Protein AF-A0A8S3UQM0-F1 (afdb_monomer)

Foldseek 3Di:
DEPVVLVVVVVVCVVCVVVCVPPDRDHDCLVVVLVVLLVCLVFQVLLCLLVLCPVLPVDPNVLSNCLSNSNPVVSVLLSVLLLVLLLVLLQVVLVLVDPVVCVVCVVPPVVVNVVSVVVSVVLVPPPDDPPDQDQQPSRVCVSVVVVCPVQVVDPVSVVCCSVCSVVVSVVVVVCVVVVPDDDPPCPPDPCSDPVNVVVSSVSSVSSNCCLVPQWANPNPPVPDDPFRARRRPRDGDDPQLRVLSVCVVVLVVVLVVVLCCQDVDPPPNDHNPDDRDDSPRRHSVNVFQFDFDQDPVGDTDRDRDDVVVVVVVVVVVVVPDPPCDVVVVVVVVVPPPPPDD

Mean predicted aligned error: 14.82 Å

Radius of gyration: 26.7 Å; Cα contacts (8 Å, |Δi|>4): 236; chains: 1; bounding box: 68×48×103 Å

Solvent-accessible surface area (backbone atoms only — not comparable to full-atom values): 20081 Å² total; per-residue (Å²): 68,58,72,70,59,36,55,53,52,50,51,52,36,68,75,39,42,93,82,35,67,89,60,84,85,60,72,37,63,65,62,60,49,31,52,48,41,24,49,48,27,70,59,32,32,65,33,25,55,44,51,51,41,32,78,45,65,78,32,56,63,73,55,47,50,39,16,32,62,27,75,34,54,73,58,27,52,52,52,52,49,40,50,50,52,26,50,51,52,54,4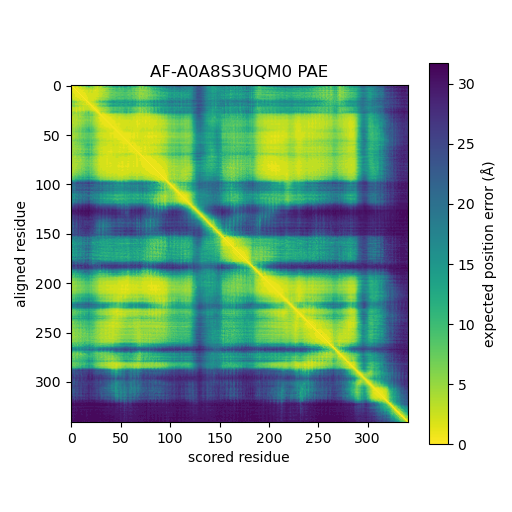2,50,54,46,56,77,65,42,68,78,48,54,71,76,42,62,86,53,56,65,70,59,53,51,50,55,52,47,61,60,48,46,69,80,65,66,85,82,64,102,75,78,82,73,81,86,51,75,62,63,43,66,80,54,42,79,77,40,65,72,38,71,74,35,67,68,52,42,50,50,46,71,72,39,47,66,60,52,45,51,50,50,52,51,49,50,64,71,65,67,74,74,59,96,80,67,72,70,53,80,68,73,34,68,71,48,44,54,52,50,53,53,46,26,50,40,41,37,52,36,39,70,75,66,27,50,57,92,60,50,73,90,77,58,65,100,61,56,58,24,36,52,78,59,48,72,54,56,72,69,35,44,53,37,55,74,42,40,66,60,51,49,51,50,52,52,52,50,44,49,64,36,38,71,37,92,80,67,81,37,64,73,84,56,82,80,80,80,84,80,70,46,42,54,65,70,72,56,72,61,47,80,38,75,43,97,85,70,50,74,44,70,44,83,69,56,67,62,62,49,48,53,50,50,51,53,54,46,73,72,38,100,67,74,59,76,69,58,65,62,54,68,66,67,72,76,70,84,85,80,133

Sequence (341 aa):
MDQQLYAVAQQVKWSLKDKFADHIIRLGGFHALSCFIAAVGKLWSEAGLKDLLVDSGVYAGTTAEQMLSGKQFNRAVRGLTLVYEALMHVLLSQFFQCSDLEDRLADVPKHLWSRMKEANLQFESSACSGNSQPVDNLTETFTQYWGIANIAGQKSALIRWSLSRHVVADFASTMRVQSGIKSEADHMHGQTQKAVMKRDEEHVRTLINHLTERMTNPFDISLHPTCLINISTGMHVSPEIQKSLLTAIETGNKNLRSFVNNALSTDGKSSFYSPLSRSNLKIFADMSKKTPFRSRTGDTLHIHVDPELVFRRALTLSSSRSCNNVQSVSADIADDTDEIS

Structure (mmCIF, N/CA/C/O backbone):
data_AF-A0A8S3UQM0-F1
#
_entry.id   AF-A0A8S3UQM0-F1
#
loop_
_atom_site.gro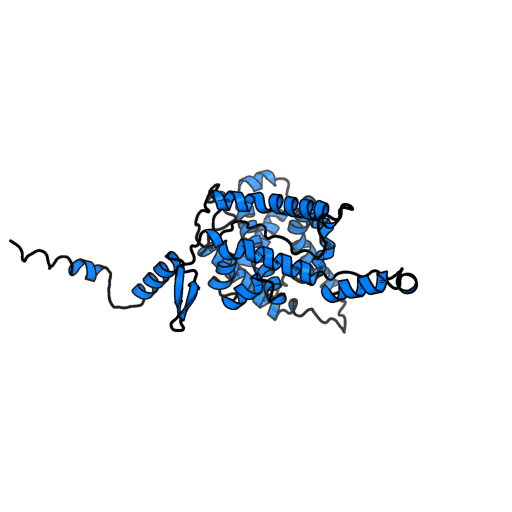up_PDB
_atom_site.id
_atom_site.type_symbol
_atom_site.label_atom_id
_atom_site.label_alt_id
_atom_site.label_comp_id
_atom_site.label_asym_id
_atom_site.label_entity_id
_atom_site.label_seq_id
_atom_site.pdbx_PDB_ins_code
_atom_site.Cartn_x
_atom_site.Cartn_y
_atom_site.Cartn_z
_atom_site.occupancy
_atom_site.B_iso_or_equiv
_atom_site.auth_seq_id
_atom_site.auth_comp_id
_atom_site.auth_asym_id
_atom_site.auth_atom_id
_atom_site.pdbx_PDB_model_num
ATOM 1 N N . MET A 1 1 ? -3.415 -9.533 21.322 1.00 67.38 1 MET A N 1
ATOM 2 C CA . MET A 1 1 ? -4.762 -10.019 21.680 1.00 67.38 1 MET A CA 1
ATOM 3 C C . MET A 1 1 ? -5.773 -9.496 20.670 1.00 67.38 1 MET A C 1
ATOM 5 O O . MET A 1 1 ? -5.582 -8.391 20.174 1.00 67.38 1 MET A O 1
ATOM 9 N N . ASP A 1 2 ? -6.799 -10.277 20.337 1.00 81.75 2 ASP A N 1
ATOM 10 C CA . ASP A 1 2 ? -7.944 -9.789 19.558 1.00 81.75 2 ASP A CA 1
ATOM 11 C C . ASP A 1 2 ? -8.587 -8.558 20.233 1.00 81.75 2 ASP A C 1
ATOM 13 O O . ASP A 1 2 ? -8.512 -8.421 21.455 1.00 81.75 2 ASP A O 1
ATOM 17 N N . GLN A 1 3 ? -9.187 -7.645 19.463 1.00 79.75 3 GLN A N 1
ATOM 18 C CA . GLN A 1 3 ? -9.736 -6.398 20.003 1.00 79.75 3 GLN A CA 1
ATOM 19 C C . GLN A 1 3 ? -10.910 -6.635 20.963 1.00 79.75 3 GLN A C 1
ATOM 21 O O . GLN A 1 3 ? -11.019 -5.929 21.967 1.00 79.75 3 GLN A O 1
ATOM 26 N N . GLN A 1 4 ? -11.753 -7.638 20.704 1.00 81.62 4 GLN A N 1
ATOM 27 C CA . GLN A 1 4 ? -12.872 -7.975 21.584 1.00 81.62 4 GLN A CA 1
ATOM 28 C C . GLN A 1 4 ? -12.359 -8.571 22.896 1.00 81.62 4 GLN A C 1
ATOM 30 O O . GLN A 1 4 ? -12.761 -8.131 23.973 1.00 81.62 4 GLN A O 1
ATOM 35 N N . LEU A 1 5 ? -11.396 -9.499 22.820 1.00 85.44 5 LEU A N 1
ATOM 36 C CA . LEU A 1 5 ? -10.758 -10.052 24.018 1.00 85.44 5 LEU A CA 1
ATOM 37 C C . LEU A 1 5 ? -10.007 -8.983 24.818 1.00 85.44 5 LEU A C 1
ATOM 39 O O . LEU A 1 5 ? -10.042 -9.019 26.044 1.00 85.44 5 LEU A O 1
ATOM 43 N N . TYR A 1 6 ? -9.359 -8.024 24.149 1.00 87.19 6 TYR A N 1
ATOM 44 C CA . TYR A 1 6 ? -8.663 -6.927 24.819 1.00 87.19 6 TYR A CA 1
ATOM 45 C C . TYR A 1 6 ? -9.618 -6.097 25.678 1.00 87.19 6 TYR A C 1
ATOM 47 O O . TYR A 1 6 ? -9.313 -5.837 26.839 1.00 87.19 6 TYR A O 1
ATOM 55 N N . ALA A 1 7 ? -10.784 -5.728 25.138 1.00 85.88 7 ALA A N 1
ATOM 56 C CA . ALA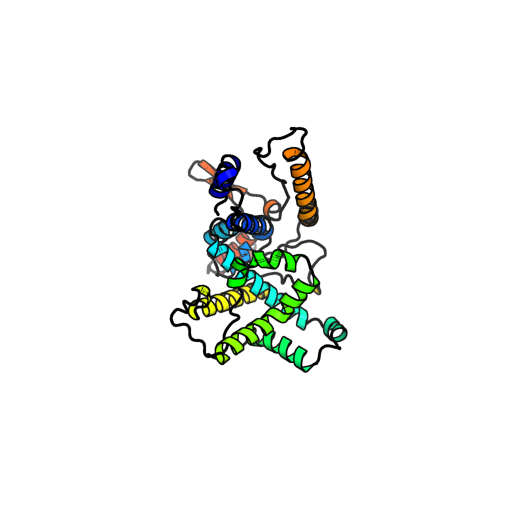 A 1 7 ? -11.783 -4.962 25.877 1.00 85.88 7 ALA A CA 1
ATOM 57 C C . ALA A 1 7 ? -12.263 -5.712 27.132 1.00 85.88 7 ALA A C 1
ATOM 59 O O . ALA A 1 7 ? -12.291 -5.135 28.220 1.00 85.88 7 ALA A O 1
ATOM 60 N N . VAL A 1 8 ? -12.562 -7.009 27.002 1.00 89.12 8 VAL A N 1
ATOM 61 C CA . VAL A 1 8 ? -12.984 -7.861 28.127 1.00 89.12 8 VAL A CA 1
ATOM 62 C C . VAL A 1 8 ? -11.865 -8.007 29.163 1.00 89.12 8 VAL A C 1
ATOM 64 O O . VAL A 1 8 ? -12.092 -7.812 30.355 1.00 89.12 8 VAL A O 1
ATOM 67 N N . ALA A 1 9 ? -10.636 -8.292 28.730 1.00 89.88 9 ALA A N 1
ATOM 68 C CA . ALA A 1 9 ? -9.491 -8.435 29.626 1.00 89.88 9 ALA A CA 1
ATOM 69 C C . ALA A 1 9 ? -9.202 -7.133 30.392 1.00 89.88 9 ALA A C 1
ATOM 71 O O . ALA A 1 9 ? -8.898 -7.162 31.586 1.00 89.88 9 ALA A O 1
ATOM 72 N N . GLN A 1 10 ? -9.343 -5.984 29.727 1.00 89.94 10 GLN A N 1
ATOM 73 C CA . GLN A 1 10 ? -9.161 -4.675 30.342 1.00 89.94 10 GLN A CA 1
ATOM 74 C C . GLN A 1 10 ? -10.231 -4.394 31.408 1.00 89.94 10 GLN A C 1
ATOM 76 O O . GLN A 1 10 ? -9.894 -3.902 32.485 1.00 89.94 10 GLN A O 1
ATOM 81 N N . GLN A 1 11 ? -11.491 -4.766 31.151 1.00 90.06 11 GLN A N 1
ATOM 82 C CA . GLN A 1 11 ? -12.570 -4.683 32.142 1.00 90.06 11 GLN A CA 1
ATOM 83 C C . GLN A 1 11 ? -12.278 -5.559 33.365 1.00 90.06 11 GLN A C 1
ATOM 85 O O . GLN A 1 11 ? -12.347 -5.069 34.489 1.00 90.06 11 GLN A O 1
ATOM 90 N N . VAL A 1 12 ? -11.859 -6.814 33.162 1.00 92.19 12 VAL A N 1
ATOM 91 C CA . VAL A 1 12 ? -11.487 -7.724 34.261 1.00 92.19 12 VAL A CA 1
ATOM 92 C C . VAL A 1 12 ? -10.349 -7.143 35.102 1.00 92.19 12 VAL A C 1
ATOM 94 O O . VAL A 1 12 ? -10.438 -7.130 36.331 1.00 92.19 12 VAL A O 1
ATOM 97 N N . LYS A 1 13 ? -9.304 -6.602 34.460 1.00 91.88 13 LYS A N 1
ATOM 98 C CA . LYS A 1 13 ? -8.199 -5.937 35.166 1.00 91.88 13 LYS A CA 1
ATOM 99 C C . LYS A 1 13 ? -8.687 -4.744 35.992 1.00 91.88 13 LYS A C 1
ATOM 101 O O . LYS A 1 13 ? -8.227 -4.554 37.116 1.00 91.88 13 LYS A O 1
ATOM 106 N N . TRP A 1 14 ? -9.599 -3.933 35.458 1.00 91.81 14 TRP A N 1
ATOM 107 C CA . TRP A 1 14 ? -10.152 -2.787 36.183 1.00 91.81 14 TRP A CA 1
ATOM 108 C C . TRP A 1 14 ? -11.052 -3.186 37.355 1.00 91.81 14 TRP A C 1
ATOM 110 O O . TRP A 1 14 ? -11.050 -2.475 38.360 1.00 91.81 14 TRP A O 1
ATOM 120 N N . SER A 1 15 ? -11.778 -4.301 37.253 1.00 93.12 15 SER A N 1
ATOM 121 C CA . SER A 1 15 ? -12.624 -4.828 38.332 1.00 93.12 15 SER A CA 1
ATOM 122 C C . SER A 1 15 ? -11.829 -5.517 39.444 1.00 93.12 15 SER A C 1
ATOM 124 O O . SER A 1 15 ? -12.271 -5.521 40.587 1.00 93.12 15 SER A O 1
ATOM 126 N N . LEU A 1 16 ? -10.663 -6.094 39.132 1.00 93.75 16 LEU A N 1
ATOM 127 C CA . LEU A 1 16 ? -9.841 -6.883 40.060 1.00 93.75 16 LEU A CA 1
ATOM 128 C C . LEU A 1 16 ? -8.419 -6.309 40.180 1.00 93.75 16 LEU A C 1
ATOM 130 O O . LEU A 1 16 ? -7.427 -7.014 39.964 1.00 93.75 16 LEU A O 1
ATOM 134 N N . LYS A 1 17 ? -8.320 -5.016 40.517 1.00 90.12 17 LYS A N 1
ATOM 135 C CA . LYS A 1 17 ? -7.046 -4.274 40.559 1.00 90.12 17 LYS A CA 1
ATOM 136 C C . LYS A 1 17 ? -5.994 -4.941 41.443 1.00 90.12 17 LYS A C 1
ATOM 138 O O . LYS A 1 17 ? -4.857 -5.062 41.004 1.00 90.12 17 LYS A O 1
ATOM 143 N N . ASP A 1 18 ? -6.382 -5.445 42.612 1.00 93.31 18 ASP A N 1
ATOM 144 C CA . ASP A 1 18 ? -5.448 -6.0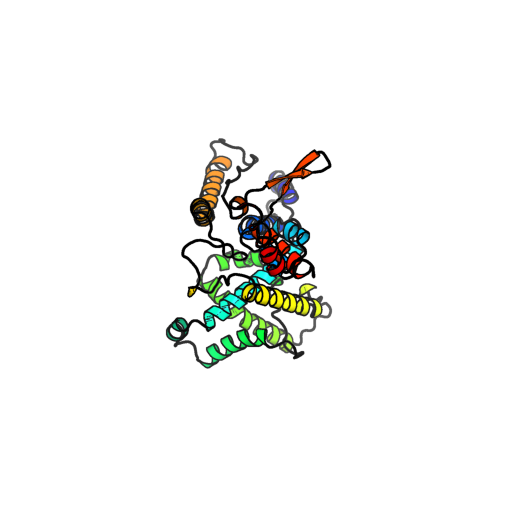47 43.577 1.00 93.31 18 ASP A CA 1
ATOM 145 C C . ASP A 1 18 ? -4.794 -7.334 43.053 1.00 93.31 18 ASP A C 1
ATOM 147 O O . ASP A 1 18 ? -3.684 -7.676 43.447 1.00 93.31 18 ASP A O 1
ATOM 151 N N . LYS A 1 19 ? -5.463 -8.049 42.136 1.00 93.00 19 LYS A N 1
ATOM 152 C CA . LYS A 1 19 ? -4.942 -9.287 41.533 1.00 93.00 19 LYS A CA 1
ATOM 153 C C . LYS A 1 19 ? -4.135 -9.052 40.259 1.00 93.00 19 LYS A C 1
ATOM 155 O O . LYS A 1 19 ? -3.248 -9.841 39.953 1.00 93.00 19 LYS A O 1
ATOM 160 N N . PHE A 1 20 ? -4.457 -8.010 39.491 1.00 92.00 20 PHE A N 1
ATOM 161 C CA . PHE A 1 20 ? -3.916 -7.819 38.139 1.00 92.00 20 PHE A CA 1
ATOM 162 C C . PHE A 1 20 ? -3.200 -6.479 37.927 1.00 92.00 20 PHE A C 1
ATOM 164 O O . PHE A 1 20 ? -2.961 -6.103 36.777 1.00 92.00 20 PHE A O 1
ATOM 171 N N . ALA A 1 21 ? -2.841 -5.755 38.993 1.00 88.19 21 ALA A N 1
ATOM 172 C CA . ALA A 1 21 ? -2.128 -4.475 38.913 1.00 88.19 21 ALA A CA 1
ATOM 173 C C . ALA A 1 21 ? -0.907 -4.549 37.976 1.00 88.19 21 ALA A C 1
ATOM 175 O O . ALA A 1 21 ? -0.813 -3.763 37.024 1.00 88.19 21 ALA A O 1
ATOM 176 N N . ASP A 1 22 ? -0.083 -5.584 38.156 1.00 92.25 22 ASP A N 1
ATOM 177 C CA . ASP A 1 22 ? 1.189 -5.775 37.445 1.00 92.25 22 ASP A CA 1
ATOM 178 C C . ASP A 1 22 ? 1.042 -6.360 36.029 1.00 92.25 22 ASP A C 1
ATOM 180 O O . ASP A 1 22 ? 2.013 -6.479 35.283 1.00 92.25 22 ASP A O 1
ATOM 184 N N . HIS A 1 23 ? -0.175 -6.716 35.606 1.00 89.19 23 HIS A N 1
ATOM 185 C CA . HIS A 1 23 ? -0.395 -7.333 34.297 1.00 89.19 23 HIS A CA 1
ATOM 186 C C . HIS A 1 23 ? -0.537 -6.278 33.198 1.00 89.19 23 HIS A C 1
ATOM 188 O O . HIS A 1 23 ? -1.510 -5.521 33.166 1.00 89.19 23 HIS A O 1
ATOM 194 N N . ILE A 1 24 ? 0.388 -6.241 32.240 1.00 86.44 24 ILE A N 1
ATOM 195 C CA . ILE A 1 24 ? 0.297 -5.346 31.078 1.00 86.44 24 ILE A CA 1
ATOM 196 C C . ILE A 1 24 ? -0.465 -6.050 29.951 1.00 86.44 24 ILE A C 1
ATOM 198 O O . ILE A 1 24 ? 0.062 -6.926 29.267 1.00 86.44 24 ILE A O 1
ATOM 202 N N . ILE A 1 25 ? -1.714 -5.641 29.730 1.00 84.94 25 ILE A N 1
ATOM 203 C CA . ILE A 1 25 ? -2.528 -6.140 28.619 1.00 84.94 25 ILE A CA 1
ATOM 204 C C . ILE A 1 25 ? -2.159 -5.350 27.360 1.00 84.94 25 ILE A C 1
ATOM 206 O O . ILE A 1 25 ? -2.279 -4.126 27.325 1.00 84.94 25 ILE A O 1
ATOM 210 N N . ARG A 1 26 ? -1.732 -6.049 26.302 1.00 80.88 26 ARG A N 1
ATOM 211 C CA . ARG A 1 26 ? -1.437 -5.455 24.989 1.00 80.88 26 ARG A CA 1
ATOM 212 C C . ARG A 1 26 ? -2.521 -5.784 23.970 1.00 80.88 26 ARG A C 1
ATOM 214 O O . ARG A 1 26 ? -2.779 -6.954 23.662 1.00 80.88 26 ARG A O 1
ATOM 221 N N . LEU A 1 27 ? -3.089 -4.737 23.375 1.00 77.12 27 LEU A N 1
ATOM 222 C CA . LEU A 1 27 ? -3.909 -4.863 22.175 1.00 77.12 27 LEU A CA 1
ATOM 223 C C . LEU A 1 27 ? -3.051 -5.458 21.048 1.00 77.12 27 LEU A C 1
ATOM 225 O O . LEU A 1 27 ? -1.887 -5.101 20.871 1.00 77.12 27 LEU A O 1
ATOM 229 N N . GLY A 1 28 ? -3.598 -6.426 20.315 1.00 71.88 28 GLY A N 1
ATOM 230 C CA . GLY A 1 28 ? -2.915 -7.006 19.161 1.00 71.88 28 GLY A CA 1
ATOM 231 C C . GLY A 1 28 ? -2.930 -6.049 17.973 1.00 71.88 28 GLY A C 1
ATOM 232 O O . GLY A 1 28 ? -3.952 -5.436 17.684 1.00 71.88 28 GLY A O 1
ATOM 233 N N . GLY A 1 29 ? -1.814 -5.968 17.245 1.00 76.00 29 GLY A N 1
ATOM 234 C CA . GLY A 1 29 ? -1.687 -5.102 16.065 1.00 76.00 29 GLY A CA 1
ATOM 235 C C . GLY A 1 29 ? -2.469 -5.571 14.831 1.00 76.00 29 GLY A C 1
ATOM 236 O O . GLY A 1 29 ? -2.576 -4.819 13.869 1.00 76.00 29 GLY A O 1
ATOM 237 N N . PHE A 1 30 ? -3.035 -6.783 14.848 1.00 78.31 30 PHE A N 1
ATOM 238 C CA . PHE A 1 30 ? -3.719 -7.385 13.698 1.00 78.31 30 PHE A CA 1
ATOM 239 C C . PHE A 1 30 ? -4.874 -6.526 13.161 1.00 78.31 30 PHE A C 1
ATOM 241 O O . PHE A 1 30 ? -4.949 -6.272 11.960 1.00 78.31 30 PHE A O 1
ATOM 248 N N . HIS A 1 31 ? -5.754 -6.042 14.044 1.00 77.75 31 HIS A N 1
ATOM 249 C CA . HIS A 1 31 ? -6.904 -5.220 13.645 1.00 77.75 31 HIS A CA 1
ATOM 250 C C . HIS A 1 31 ? -6.478 -3.845 13.146 1.00 77.75 31 HIS A C 1
ATOM 252 O O . HIS A 1 31 ? -6.983 -3.382 12.129 1.00 77.75 31 HIS A O 1
ATOM 258 N N . ALA A 1 32 ? -5.487 -3.229 13.796 1.00 81.56 32 ALA A N 1
ATOM 259 C CA . ALA A 1 32 ? -4.911 -1.969 13.332 1.00 81.56 32 ALA A CA 1
ATOM 260 C C . ALA A 1 32 ? -4.316 -2.113 11.921 1.00 81.56 32 ALA A C 1
ATOM 262 O O . ALA A 1 32 ? -4.558 -1.272 11.057 1.00 81.56 32 ALA A O 1
ATOM 263 N N . LEU A 1 33 ? -3.601 -3.210 11.663 1.00 80.69 33 LEU A N 1
ATOM 264 C CA . LEU A 1 33 ? -3.012 -3.487 10.358 1.00 80.69 33 LEU A CA 1
ATOM 265 C C . LEU A 1 33 ? -4.073 -3.824 9.302 1.00 80.69 33 LEU A C 1
ATOM 267 O O . LEU A 1 33 ? -3.980 -3.355 8.173 1.00 80.69 33 LEU A O 1
ATOM 271 N N . SER A 1 34 ? -5.118 -4.564 9.670 1.00 82.75 34 SER A N 1
ATOM 272 C CA . SER A 1 34 ? -6.252 -4.845 8.780 1.00 82.75 34 SER A CA 1
ATOM 273 C C . SER A 1 34 ? -7.003 -3.564 8.399 1.00 82.75 34 SER A C 1
ATOM 275 O O . SER A 1 34 ? -7.340 -3.373 7.231 1.00 82.75 34 SER A O 1
ATOM 277 N N . CYS A 1 35 ? -7.195 -2.641 9.349 1.00 84.44 35 CYS A N 1
ATOM 278 C CA . CYS A 1 35 ? -7.737 -1.307 9.082 1.00 84.44 35 CYS A CA 1
ATOM 279 C C . CYS A 1 35 ? -6.827 -0.493 8.156 1.00 84.44 35 CYS A C 1
ATOM 281 O O . CYS A 1 35 ? -7.321 0.173 7.250 1.00 84.44 35 CYS A O 1
ATOM 283 N N . PHE A 1 36 ? -5.507 -0.559 8.351 1.00 87.75 36 PHE A N 1
ATOM 284 C CA . PHE A 1 36 ? -4.546 0.121 7.483 1.00 87.75 36 PHE A CA 1
ATOM 285 C C . PHE A 1 36 ? -4.582 -0.426 6.049 1.00 87.75 36 PHE A C 1
ATOM 287 O O . PHE A 1 36 ? -4.689 0.349 5.103 1.00 87.75 36 PHE A O 1
ATOM 294 N N . ILE A 1 37 ? -4.595 -1.751 5.884 1.00 88.88 37 ILE A N 1
ATOM 295 C CA . ILE A 1 37 ? -4.765 -2.419 4.586 1.00 88.88 37 ILE A CA 1
ATOM 296 C C . ILE A 1 37 ? -6.066 -1.965 3.915 1.00 88.88 37 ILE A C 1
ATOM 298 O O . ILE A 1 37 ? -6.056 -1.590 2.745 1.00 88.88 37 ILE A O 1
ATOM 302 N N . ALA A 1 38 ? -7.177 -1.943 4.657 1.00 90.81 38 ALA A N 1
ATOM 303 C CA . ALA A 1 38 ? -8.461 -1.489 4.134 1.00 90.81 38 ALA A CA 1
ATOM 304 C C . ALA A 1 38 ? -8.443 -0.002 3.735 1.00 90.81 38 ALA A C 1
ATOM 306 O O . ALA A 1 38 ? -9.080 0.378 2.753 1.00 90.81 38 ALA A O 1
ATOM 307 N N . ALA A 1 39 ? -7.701 0.844 4.457 1.00 89.94 39 ALA A N 1
ATOM 308 C CA . ALA A 1 39 ? -7.511 2.247 4.100 1.00 89.94 39 ALA A CA 1
ATOM 309 C C . ALA A 1 39 ? -6.693 2.401 2.807 1.00 89.94 39 ALA A C 1
ATOM 311 O O . ALA A 1 39 ? -7.082 3.181 1.936 1.00 89.94 39 ALA A O 1
ATOM 312 N N . VAL A 1 40 ? -5.618 1.618 2.644 1.00 91.44 40 VAL A N 1
ATOM 313 C CA . VAL A 1 40 ? -4.849 1.551 1.390 1.00 91.44 40 VAL A CA 1
ATOM 314 C C . VAL A 1 40 ? -5.759 1.118 0.245 1.00 91.44 40 VAL A C 1
ATOM 316 O O . VAL A 1 40 ? -5.848 1.825 -0.753 1.00 91.44 40 VAL A O 1
ATOM 319 N N . GLY A 1 41 ? -6.510 0.026 0.406 1.00 92.62 41 GLY A N 1
ATOM 320 C CA . GLY A 1 41 ? -7.462 -0.435 -0.602 1.00 92.62 41 GLY A CA 1
ATOM 321 C C . GLY A 1 41 ? -8.515 0.618 -0.946 1.00 92.62 41 GLY A C 1
ATOM 322 O O . GLY A 1 41 ? -8.791 0.854 -2.118 1.00 92.62 41 GLY A O 1
ATOM 323 N N . LYS A 1 42 ? -9.056 1.324 0.053 1.00 90.50 42 LYS A N 1
ATOM 324 C CA . LYS A 1 42 ? -10.059 2.374 -0.164 1.00 90.50 42 LYS A CA 1
ATOM 325 C C . LYS A 1 42 ? -9.523 3.555 -0.979 1.00 90.50 42 LYS A C 1
ATOM 327 O O . LYS A 1 42 ? -10.285 4.111 -1.763 1.00 90.50 42 LYS A O 1
ATOM 332 N N . LEU A 1 43 ? -8.266 3.946 -0.779 1.00 89.62 43 LEU A N 1
ATOM 333 C CA . LEU A 1 43 ? -7.651 5.083 -1.472 1.00 89.62 43 LEU A CA 1
ATOM 334 C C . LEU A 1 43 ? -7.086 4.703 -2.845 1.00 89.62 43 LEU A C 1
ATOM 336 O O . LEU A 1 43 ? -7.233 5.471 -3.791 1.00 89.62 43 LEU A O 1
ATOM 340 N N . TRP A 1 44 ? -6.463 3.528 -2.948 1.00 90.62 44 TRP A N 1
ATOM 341 C CA . TRP A 1 44 ? -5.609 3.172 -4.081 1.00 90.62 44 TRP A CA 1
ATOM 342 C C . TRP A 1 44 ? -6.208 2.139 -5.036 1.00 90.62 44 TRP A C 1
ATOM 344 O O . TRP A 1 44 ? -5.728 2.049 -6.162 1.00 90.62 44 TRP A O 1
ATOM 354 N N . SER A 1 45 ? -7.248 1.382 -4.645 1.00 91.06 45 SER A N 1
ATOM 355 C CA . SER A 1 45 ? -7.866 0.354 -5.511 1.00 91.06 45 SER A CA 1
ATOM 356 C C . SER A 1 45 ? -8.216 0.923 -6.884 1.00 91.06 45 SER A C 1
ATOM 358 O O . SER A 1 45 ? -7.688 0.461 -7.888 1.00 91.06 45 SER A O 1
ATOM 360 N N . GLU A 1 46 ? -9.018 1.990 -6.892 1.00 89.44 46 GLU A N 1
ATOM 361 C CA . GLU A 1 46 ? -9.469 2.685 -8.107 1.00 89.44 46 GLU A CA 1
ATOM 362 C C . GLU A 1 46 ? -8.455 3.716 -8.623 1.00 89.44 46 GLU A C 1
ATOM 364 O O . GLU A 1 46 ? -8.731 4.418 -9.589 1.00 89.44 46 GLU A O 1
ATOM 369 N N . ALA A 1 47 ? -7.302 3.852 -7.963 1.00 88.62 47 ALA A N 1
ATOM 370 C CA . ALA A 1 47 ? -6.189 4.648 -8.472 1.00 88.62 47 ALA A CA 1
ATOM 371 C C . ALA A 1 47 ? -5.270 3.825 -9.388 1.00 88.62 47 ALA A C 1
ATOM 373 O O . ALA A 1 47 ? -4.341 4.399 -9.942 1.00 88.62 47 ALA A O 1
ATOM 374 N N . GLY A 1 48 ? -5.517 2.513 -9.521 1.00 89.75 48 GLY A N 1
ATOM 375 C CA . GLY A 1 48 ? -4.760 1.572 -10.352 1.00 89.75 48 GLY A CA 1
ATOM 376 C C . GLY A 1 48 ? -4.101 0.424 -9.577 1.00 89.75 48 GLY A C 1
ATOM 377 O O . GLY A 1 48 ? -3.552 -0.484 -10.191 1.00 89.75 48 GLY A O 1
ATOM 378 N N . LEU A 1 49 ? -4.175 0.394 -8.237 1.00 93.75 49 LEU A N 1
ATOM 379 C CA . LEU A 1 49 ? -3.591 -0.704 -7.446 1.00 93.75 49 LEU A CA 1
ATOM 380 C C . LEU A 1 49 ? -4.300 -2.040 -7.697 1.00 93.75 49 LEU A C 1
ATOM 382 O O . LEU A 1 49 ? -3.654 -3.086 -7.749 1.00 93.75 49 LEU A O 1
ATOM 386 N N . LYS A 1 50 ? -5.633 -2.021 -7.809 1.00 93.94 50 LYS A N 1
ATOM 387 C CA . LYS A 1 50 ? -6.402 -3.239 -8.079 1.00 93.94 50 LYS A CA 1
ATOM 388 C C . LYS A 1 50 ? -6.122 -3.739 -9.490 1.00 93.94 50 LYS A C 1
ATOM 390 O O . LYS A 1 50 ? -5.865 -4.928 -9.645 1.00 93.94 50 LYS A O 1
ATOM 395 N N . ASP A 1 51 ? -6.123 -2.835 -10.462 1.00 92.56 51 ASP A N 1
ATOM 396 C CA . ASP A 1 51 ? -5.839 -3.149 -11.863 1.00 92.56 51 ASP A CA 1
ATOM 397 C C . ASP A 1 51 ? -4.444 -3.756 -11.996 1.00 92.56 51 ASP A C 1
ATOM 399 O O . ASP A 1 51 ? -4.311 -4.845 -12.533 1.00 92.56 51 ASP A O 1
ATOM 403 N N . LEU A 1 52 ? -3.430 -3.165 -11.354 1.00 93.75 52 LEU A N 1
ATOM 404 C CA . LEU A 1 52 ? -2.075 -3.716 -11.337 1.00 93.75 52 LEU A CA 1
ATOM 405 C C . LEU A 1 52 ? -2.048 -5.161 -10.824 1.00 93.75 52 LEU A C 1
ATOM 407 O O . LEU A 1 52 ? -1.418 -6.026 -11.422 1.00 93.75 52 LEU A O 1
ATOM 411 N N . LEU A 1 53 ? -2.722 -5.445 -9.706 1.00 93.88 53 LEU A N 1
ATOM 412 C CA . LEU A 1 53 ? -2.742 -6.787 -9.115 1.00 93.88 53 LEU A CA 1
ATOM 413 C C . LEU A 1 53 ? -3.495 -7.810 -9.981 1.00 93.88 53 LEU A C 1
ATOM 415 O O . LEU A 1 53 ? -3.185 -9.000 -9.904 1.00 93.88 53 LEU A O 1
ATOM 419 N N . VAL A 1 54 ? -4.487 -7.364 -10.755 1.00 93.31 54 VAL A N 1
ATOM 420 C CA . VAL A 1 54 ? -5.377 -8.223 -11.547 1.00 93.31 54 VAL A CA 1
ATOM 421 C C . VAL A 1 54 ? -4.863 -8.418 -12.967 1.00 93.31 54 VAL A C 1
ATOM 423 O O . VAL A 1 54 ? -4.721 -9.555 -13.413 1.00 93.31 54 VAL A O 1
ATOM 426 N N . ASP A 1 55 ? -4.535 -7.332 -13.653 1.00 90.69 55 ASP A N 1
ATOM 427 C CA . ASP A 1 55 ? -4.149 -7.321 -15.062 1.00 90.69 55 ASP A CA 1
ATOM 428 C C . ASP A 1 55 ? -2.702 -7.795 -15.270 1.00 90.69 55 ASP A C 1
ATOM 430 O O . ASP A 1 55 ? -2.365 -8.290 -16.345 1.00 90.69 55 ASP A O 1
ATOM 434 N N . SER A 1 56 ? -1.862 -7.758 -14.225 1.00 90.88 56 SER A N 1
ATOM 435 C CA . SER A 1 56 ? -0.581 -8.486 -14.205 1.00 90.88 56 SER A CA 1
ATOM 436 C C . SER A 1 56 ? -0.745 -10.006 -14.071 1.00 90.88 56 SER A C 1
ATOM 438 O O . SER A 1 56 ? 0.221 -10.746 -14.226 1.00 90.88 56 SER A O 1
ATOM 440 N N . GLY A 1 57 ? -1.942 -10.500 -13.738 1.00 91.44 57 GLY A N 1
ATOM 441 C CA . GLY A 1 57 ? -2.203 -11.922 -13.502 1.00 91.44 57 GLY A CA 1
ATOM 442 C C . GLY A 1 57 ? -1.730 -12.450 -12.141 1.00 91.44 57 GLY A C 1
ATOM 443 O O . GLY A 1 57 ? -1.897 -13.637 -11.859 1.00 91.44 57 GLY A O 1
ATOM 444 N N . VAL A 1 58 ? -1.185 -11.597 -11.264 1.00 92.06 58 VAL A N 1
ATOM 445 C CA . VAL A 1 58 ? -0.685 -12.006 -9.938 1.00 92.06 58 VAL A CA 1
ATOM 446 C C . VAL A 1 58 ? -1.816 -12.435 -8.994 1.00 92.06 58 VAL A C 1
ATOM 448 O O . VAL A 1 58 ? -1.629 -13.347 -8.179 1.00 92.06 58 VAL A O 1
ATOM 451 N N . TYR A 1 59 ? -2.995 -11.816 -9.103 1.00 94.69 59 TYR A N 1
ATOM 452 C CA . TYR A 1 59 ? -4.197 -12.212 -8.371 1.00 94.69 59 TYR A CA 1
ATOM 453 C C . TYR A 1 59 ? -5.459 -12.159 -9.232 1.00 94.69 59 TYR A C 1
ATOM 455 O O . TYR A 1 59 ? -5.657 -11.269 -10.045 1.00 94.69 59 TYR A O 1
ATOM 463 N N . ALA A 1 60 ? -6.401 -13.065 -8.964 1.00 94.25 60 ALA A N 1
ATOM 464 C CA . ALA A 1 60 ? -7.743 -12.976 -9.535 1.00 94.25 60 ALA A CA 1
ATOM 465 C C . ALA A 1 60 ? -8.534 -11.787 -8.950 1.00 94.25 60 ALA A C 1
ATOM 467 O O . ALA A 1 60 ? -8.414 -11.487 -7.758 1.00 94.25 60 ALA A O 1
ATOM 468 N N . GLY A 1 61 ? -9.430 -11.188 -9.744 1.00 90.19 61 GLY A N 1
ATOM 469 C CA . GLY A 1 61 ? -10.202 -9.987 -9.379 1.00 90.19 61 GLY A CA 1
ATOM 470 C C . GLY A 1 61 ? -10.904 -10.046 -8.018 1.00 90.19 61 GLY A C 1
ATOM 471 O O . GLY A 1 61 ? -10.729 -9.156 -7.187 1.00 90.19 61 GLY A O 1
ATOM 472 N N . THR A 1 62 ? -11.636 -11.127 -7.734 1.00 92.38 62 THR A N 1
ATOM 473 C CA . THR A 1 62 ? -12.315 -11.307 -6.436 1.00 92.38 62 THR A CA 1
ATOM 474 C C . THR A 1 62 ? -11.326 -11.432 -5.277 1.00 92.38 62 THR A C 1
ATOM 476 O O . THR A 1 62 ? -11.594 -10.968 -4.170 1.00 92.38 62 THR A O 1
ATOM 479 N N . THR A 1 63 ? -10.163 -12.041 -5.518 1.00 92.94 63 THR A N 1
ATOM 480 C CA . THR A 1 63 ? -9.110 -12.167 -4.504 1.00 92.94 63 THR A CA 1
ATOM 481 C C . THR A 1 63 ? -8.478 -10.806 -4.215 1.00 92.94 63 THR A C 1
ATOM 483 O O . THR A 1 63 ? -8.339 -10.449 -3.046 1.00 92.94 63 THR A O 1
ATOM 486 N N . ALA A 1 64 ? -8.167 -10.022 -5.252 1.00 94.00 64 ALA A N 1
ATOM 487 C CA . ALA A 1 64 ? -7.673 -8.652 -5.114 1.00 94.00 64 ALA A CA 1
ATOM 488 C C . ALA A 1 64 ? -8.662 -7.762 -4.340 1.00 94.00 64 ALA A C 1
ATOM 490 O O . ALA A 1 64 ? -8.276 -7.024 -3.438 1.00 94.00 64 ALA A O 1
ATOM 491 N N . GLU A 1 65 ? -9.961 -7.891 -4.597 1.00 93.38 65 GLU A N 1
ATOM 492 C CA . GLU A 1 65 ? -10.974 -7.134 -3.862 1.00 93.38 65 GLU A CA 1
ATOM 493 C C . GLU A 1 65 ? -11.043 -7.520 -2.376 1.00 93.38 65 GLU A C 1
ATOM 495 O O . GLU A 1 65 ? -11.019 -6.655 -1.500 1.00 93.38 65 GLU A O 1
ATOM 500 N N . GLN A 1 66 ? -11.071 -8.820 -2.065 1.00 92.88 66 GLN A N 1
ATOM 501 C CA . GLN A 1 66 ? -11.136 -9.285 -0.676 1.00 92.88 66 GLN A CA 1
ATOM 502 C C . GLN A 1 66 ? -9.851 -8.998 0.114 1.00 92.88 66 GLN A C 1
ATOM 504 O O . GLN A 1 66 ? -9.908 -8.784 1.331 1.00 92.88 66 GLN A O 1
ATOM 509 N N . MET A 1 67 ? -8.687 -8.989 -0.544 1.00 93.69 67 MET A N 1
ATOM 510 C CA . MET A 1 67 ? -7.437 -8.606 0.113 1.00 93.69 67 MET A CA 1
ATOM 511 C C . MET A 1 67 ? -7.400 -7.100 0.394 1.00 93.69 67 MET A C 1
ATOM 513 O O . MET A 1 67 ? -7.112 -6.706 1.522 1.00 93.69 67 MET A O 1
ATOM 517 N N . LEU A 1 68 ? -7.778 -6.261 -0.579 1.00 93.31 68 LEU A N 1
ATOM 518 C CA . LEU A 1 68 ? -7.777 -4.802 -0.432 1.00 93.31 68 LEU A CA 1
ATOM 519 C C . LEU A 1 68 ? -8.877 -4.309 0.517 1.00 93.31 68 LEU A C 1
ATOM 521 O O . LEU A 1 68 ? -8.755 -3.233 1.090 1.00 93.31 68 LEU A O 1
ATOM 525 N N . SER A 1 69 ? -9.919 -5.109 0.766 1.00 91.69 69 SER A N 1
ATOM 526 C CA . SER A 1 69 ? -10.896 -4.833 1.824 1.00 91.69 69 SER A CA 1
ATOM 527 C C . SER A 1 69 ? -10.414 -5.224 3.231 1.00 91.69 69 SER A C 1
ATOM 529 O O . SER A 1 69 ? -11.196 -5.140 4.175 1.00 91.69 69 SER A O 1
ATOM 531 N N . GLY A 1 70 ? -9.194 -5.754 3.379 1.00 86.81 70 GLY A N 1
ATOM 532 C CA . GLY A 1 70 ? -8.648 -6.237 4.653 1.00 86.81 70 GLY A CA 1
ATOM 533 C C . GLY A 1 70 ? -9.232 -7.567 5.151 1.00 86.81 70 GLY A C 1
ATOM 534 O O . GLY A 1 70 ? -8.932 -7.976 6.268 1.00 86.81 70 GLY A O 1
ATOM 535 N N . LYS A 1 71 ? -10.051 -8.270 4.350 1.00 88.44 71 LYS A N 1
ATOM 536 C CA . LYS A 1 71 ? -10.678 -9.548 4.755 1.00 88.44 71 LYS A CA 1
ATOM 537 C C . LYS A 1 71 ? -9.735 -10.740 4.597 1.00 88.44 71 LYS A C 1
ATOM 539 O O . LYS A 1 71 ? -9.842 -11.712 5.337 1.00 88.44 71 LYS A O 1
ATOM 544 N N . GLN A 1 72 ? -8.811 -10.673 3.640 1.00 89.50 72 GLN A N 1
ATOM 545 C CA . GLN A 1 72 ? -7.790 -11.699 3.414 1.00 89.50 72 GLN A CA 1
ATOM 546 C C . GLN A 1 72 ? -6.406 -11.190 3.827 1.00 89.50 72 GLN A C 1
ATOM 548 O O . GLN A 1 72 ? -5.568 -10.898 2.978 1.00 89.50 72 GLN A O 1
ATOM 553 N N . PHE A 1 73 ? -6.163 -11.106 5.137 1.00 84.75 73 PHE A N 1
ATOM 554 C CA . PHE A 1 73 ? -4.958 -10.497 5.712 1.00 84.75 73 PHE A CA 1
ATOM 555 C C . PHE A 1 73 ? -3.641 -11.027 5.117 1.00 84.75 73 PHE A C 1
ATOM 557 O O . PHE A 1 73 ? -2.867 -10.250 4.571 1.00 84.75 73 PHE A O 1
ATOM 564 N N . ASN A 1 74 ? -3.402 -12.345 5.139 1.00 85.00 74 ASN A N 1
ATOM 565 C CA . ASN A 1 74 ? -2.134 -12.919 4.655 1.00 85.00 74 ASN A CA 1
ATOM 566 C C . ASN A 1 74 ? -1.885 -12.638 3.163 1.00 85.00 74 ASN A C 1
ATOM 568 O O . ASN A 1 74 ? -0.756 -12.383 2.750 1.00 85.00 74 ASN A O 1
ATOM 572 N N . ARG A 1 75 ? -2.949 -12.662 2.350 1.00 89.94 75 ARG A N 1
ATOM 573 C CA . ARG A 1 75 ? -2.863 -12.343 0.917 1.00 89.94 75 ARG A CA 1
ATOM 574 C C . ARG A 1 75 ? -2.634 -10.854 0.696 1.00 89.94 75 ARG A C 1
ATOM 576 O O . ARG A 1 75 ? -1.858 -10.505 -0.182 1.00 89.94 75 ARG A O 1
ATOM 583 N N . ALA A 1 76 ? -3.259 -10.002 1.506 1.00 89.12 76 ALA A N 1
ATOM 584 C CA . ALA A 1 76 ? -3.073 -8.560 1.444 1.00 89.12 76 ALA A CA 1
ATOM 585 C C . ALA A 1 76 ? -1.648 -8.158 1.824 1.00 89.12 76 ALA A C 1
ATOM 587 O O . ALA A 1 76 ? -1.036 -7.385 1.099 1.00 89.12 76 ALA A O 1
ATOM 588 N N . VAL A 1 77 ? -1.095 -8.732 2.900 1.00 84.12 77 VAL A N 1
ATOM 589 C CA . VAL A 1 77 ? 0.304 -8.516 3.292 1.00 84.12 77 VAL A CA 1
ATOM 590 C C . VAL A 1 77 ? 1.226 -8.911 2.144 1.00 84.12 77 VAL A C 1
ATOM 592 O O . VAL A 1 77 ? 1.956 -8.062 1.650 1.00 84.12 77 VAL A O 1
ATOM 595 N N . ARG A 1 78 ? 1.120 -10.146 1.629 1.00 89.06 78 ARG A N 1
ATOM 596 C CA . ARG A 1 78 ? 1.944 -10.580 0.490 1.00 89.06 78 ARG A CA 1
ATOM 597 C C . ARG A 1 78 ? 1.765 -9.671 -0.729 1.00 89.06 78 ARG A C 1
ATOM 599 O O . ARG A 1 78 ? 2.750 -9.241 -1.308 1.00 89.06 78 ARG A O 1
ATOM 606 N N . GLY A 1 79 ? 0.528 -9.388 -1.137 1.00 89.75 79 GLY A N 1
ATOM 607 C CA . GLY A 1 79 ? 0.241 -8.574 -2.320 1.00 89.75 79 GLY A CA 1
ATOM 608 C C . GLY A 1 79 ? 0.803 -7.158 -2.223 1.00 89.75 79 GLY A C 1
ATOM 609 O O . GLY A 1 79 ? 1.451 -6.702 -3.159 1.00 89.75 79 GLY A O 1
ATOM 610 N N . LEU A 1 80 ? 0.628 -6.493 -1.079 1.00 89.94 80 LEU A N 1
ATOM 611 C CA . LEU A 1 80 ? 1.179 -5.158 -0.850 1.00 89.94 80 LEU A CA 1
ATOM 612 C C . LEU A 1 80 ? 2.708 -5.172 -0.755 1.00 89.94 80 LEU A C 1
ATOM 614 O O . LEU A 1 80 ? 3.334 -4.234 -1.236 1.00 89.94 80 LEU A O 1
ATOM 618 N N . THR A 1 81 ? 3.319 -6.225 -0.204 1.00 85.00 81 THR A N 1
ATOM 619 C CA . THR A 1 81 ? 4.781 -6.391 -0.210 1.00 85.00 81 THR A CA 1
ATOM 620 C C . THR A 1 81 ? 5.325 -6.545 -1.631 1.00 85.00 81 THR A C 1
ATOM 622 O O . THR A 1 81 ? 6.299 -5.882 -1.969 1.00 85.00 81 THR A O 1
ATOM 625 N N . LEU A 1 82 ? 4.683 -7.360 -2.479 1.00 88.19 82 LEU A N 1
ATOM 626 C CA . LEU A 1 82 ? 5.082 -7.531 -3.883 1.00 88.19 82 LEU A CA 1
ATOM 627 C C . LEU A 1 82 ? 4.972 -6.218 -4.668 1.00 88.19 82 LEU A C 1
ATOM 629 O O . LEU A 1 82 ? 5.880 -5.870 -5.416 1.00 88.19 82 LEU A O 1
ATOM 633 N N . VAL A 1 83 ? 3.875 -5.475 -4.479 1.00 91.50 83 VAL A N 1
ATOM 634 C CA . VAL A 1 83 ? 3.682 -4.169 -5.127 1.00 91.50 83 VAL A CA 1
ATOM 635 C C . VAL A 1 83 ? 4.688 -3.145 -4.616 1.00 91.50 83 VAL A C 1
ATOM 637 O O . VAL A 1 83 ? 5.253 -2.408 -5.416 1.00 91.50 83 VAL A O 1
ATOM 640 N N . TYR A 1 84 ? 4.932 -3.097 -3.304 1.00 87.94 84 TYR A N 1
ATOM 641 C CA . TYR A 1 84 ? 5.949 -2.222 -2.727 1.00 87.94 84 TYR A CA 1
ATOM 642 C C . TYR A 1 84 ? 7.322 -2.499 -3.343 1.00 87.94 84 TYR A C 1
ATOM 644 O O . TYR A 1 84 ? 7.988 -1.559 -3.763 1.00 87.94 84 TYR A O 1
ATOM 652 N N . GLU A 1 85 ? 7.718 -3.771 -3.436 1.00 81.75 85 GLU A N 1
ATOM 653 C CA . GLU A 1 85 ? 8.984 -4.153 -4.056 1.00 81.75 85 GLU A CA 1
ATOM 654 C C . GLU A 1 85 ? 9.020 -3.696 -5.519 1.00 81.75 85 GLU A C 1
ATOM 656 O O . GLU A 1 85 ? 9.910 -2.940 -5.893 1.00 81.75 85 GLU A O 1
ATOM 661 N N . ALA A 1 86 ? 8.005 -4.027 -6.321 1.00 87.69 86 ALA A N 1
ATOM 662 C CA . ALA A 1 86 ? 7.939 -3.601 -7.719 1.00 87.69 86 ALA A CA 1
ATOM 663 C C . ALA A 1 86 ? 8.063 -2.073 -7.880 1.00 87.69 86 ALA A C 1
ATOM 665 O O . ALA A 1 86 ? 8.861 -1.599 -8.685 1.00 87.69 86 ALA A O 1
ATOM 666 N N . LEU A 1 87 ? 7.343 -1.290 -7.069 1.00 88.06 87 LEU A N 1
ATOM 667 C CA . LEU A 1 87 ? 7.431 0.173 -7.082 1.00 88.06 87 LEU A CA 1
ATOM 668 C C . LEU A 1 87 ? 8.824 0.677 -6.685 1.00 88.06 87 LEU A C 1
ATOM 670 O O . LEU A 1 87 ? 9.320 1.620 -7.294 1.00 88.06 87 LEU A O 1
ATOM 674 N N . MET A 1 88 ? 9.468 0.061 -5.692 1.00 82.81 88 MET A N 1
ATOM 675 C CA . MET A 1 88 ? 10.829 0.428 -5.295 1.00 82.81 88 MET A CA 1
ATOM 676 C C . MET A 1 88 ? 11.838 0.181 -6.418 1.00 82.81 88 MET A C 1
ATOM 678 O O . MET A 1 88 ? 12.712 1.020 -6.618 1.00 82.81 88 MET A O 1
ATOM 682 N N . HIS A 1 89 ? 11.702 -0.911 -7.176 1.00 81.12 89 HIS A N 1
ATOM 683 C CA . HIS A 1 89 ? 12.554 -1.183 -8.341 1.00 81.12 89 HIS A CA 1
ATOM 684 C C . HIS A 1 89 ? 12.374 -0.124 -9.430 1.00 81.12 89 HIS A C 1
ATOM 686 O O . HIS A 1 89 ? 13.363 0.435 -9.904 1.00 81.12 89 HIS A O 1
ATOM 692 N N . VAL A 1 90 ? 11.129 0.224 -9.782 1.00 86.06 90 VAL A N 1
ATOM 693 C CA . VAL A 1 90 ? 10.877 1.280 -10.780 1.00 86.06 90 VAL A CA 1
ATOM 694 C C . VAL A 1 90 ? 11.409 2.632 -10.292 1.00 86.06 90 VAL A C 1
ATOM 696 O O . VAL A 1 90 ? 12.073 3.337 -11.051 1.00 86.06 90 VAL A O 1
ATOM 699 N N . LEU A 1 91 ? 11.197 2.974 -9.017 1.00 85.62 91 LEU A N 1
ATOM 700 C CA . LEU A 1 91 ? 11.725 4.199 -8.413 1.00 85.62 91 LEU A CA 1
ATOM 701 C C . LEU A 1 91 ? 13.255 4.254 -8.476 1.00 85.62 91 LEU A C 1
ATOM 703 O O . LEU A 1 91 ? 13.811 5.277 -8.867 1.00 85.62 91 LEU A O 1
ATOM 707 N N . LEU A 1 92 ? 13.939 3.175 -8.084 1.00 79.62 92 LEU A N 1
ATOM 708 C CA . LEU A 1 92 ? 15.400 3.112 -8.100 1.00 79.62 92 LEU A CA 1
ATOM 709 C C . LEU A 1 92 ? 15.950 3.155 -9.529 1.00 79.62 92 LEU A C 1
ATOM 711 O O . LEU A 1 92 ? 16.935 3.846 -9.773 1.00 79.62 92 LEU A O 1
ATOM 715 N N . SER A 1 93 ? 15.292 2.493 -10.482 1.00 80.88 93 SER A N 1
ATOM 716 C CA . SER A 1 93 ? 15.655 2.567 -11.901 1.00 80.88 93 SER A CA 1
ATOM 717 C C . SER A 1 93 ? 15.605 4.012 -12.413 1.00 80.88 93 SER A C 1
ATOM 719 O O . SER A 1 93 ? 16.589 4.503 -12.963 1.00 80.88 93 SER A O 1
ATOM 721 N N . GLN A 1 94 ? 14.523 4.745 -12.120 1.00 81.88 94 GLN A N 1
ATOM 722 C CA . GLN A 1 94 ? 14.405 6.168 -12.464 1.00 81.88 94 GLN A CA 1
ATOM 723 C C . GLN A 1 94 ? 15.433 7.040 -11.728 1.00 81.88 94 GLN A C 1
ATOM 725 O O . GLN A 1 94 ? 16.054 7.921 -12.320 1.00 81.88 94 GLN A O 1
ATOM 730 N N . PHE A 1 95 ? 15.676 6.763 -10.446 1.00 79.44 95 PHE A N 1
ATOM 731 C CA . PHE A 1 95 ? 16.685 7.456 -9.645 1.00 79.44 95 PHE A CA 1
ATOM 732 C C . PHE A 1 95 ? 18.092 7.333 -10.248 1.00 79.44 95 PHE A C 1
ATOM 734 O O . PHE A 1 95 ? 18.798 8.333 -10.343 1.00 79.44 95 PHE A O 1
ATOM 741 N N . PHE A 1 96 ? 18.495 6.138 -10.697 1.00 75.00 96 PHE A N 1
ATOM 742 C CA . PHE A 1 96 ? 19.812 5.908 -11.309 1.00 75.00 96 PHE A CA 1
ATOM 743 C C . PHE A 1 96 ? 19.930 6.402 -12.759 1.00 75.00 96 PHE A C 1
ATOM 745 O O . PHE A 1 96 ? 21.045 6.476 -13.282 1.00 75.00 96 PHE A O 1
ATOM 752 N N . GLN A 1 97 ? 18.810 6.710 -13.416 1.00 75.94 97 GLN A N 1
ATOM 753 C CA . GLN A 1 97 ? 18.772 7.331 -14.745 1.00 75.94 97 GLN A CA 1
ATOM 754 C C . GLN A 1 97 ? 18.812 8.868 -14.677 1.00 75.94 97 GLN A C 1
ATOM 756 O O . GLN A 1 97 ? 19.122 9.515 -15.675 1.00 75.94 97 GLN A O 1
ATOM 761 N N . CYS A 1 98 ? 18.532 9.460 -13.513 1.00 72.38 98 CYS A N 1
ATOM 762 C CA . CYS A 1 98 ? 18.515 10.907 -13.322 1.00 72.38 98 CYS A CA 1
ATOM 763 C C . CYS A 1 98 ? 19.941 11.493 -13.317 1.00 72.38 98 CYS A C 1
ATOM 765 O O . CYS A 1 98 ? 20.675 11.360 -12.336 1.00 72.38 98 CYS A O 1
ATOM 767 N N . SER A 1 99 ? 20.315 12.176 -14.405 1.00 63.72 99 SER A N 1
ATOM 768 C CA . SER A 1 99 ? 21.633 12.807 -14.593 1.00 63.72 99 SER A CA 1
ATOM 769 C C . SER A 1 99 ? 21.960 13.861 -13.534 1.00 63.72 99 SER A C 1
ATOM 771 O O . SER A 1 99 ? 23.074 13.892 -13.022 1.00 63.72 99 SER A O 1
ATOM 773 N N . ASP A 1 100 ? 20.972 14.666 -13.133 1.00 64.31 100 ASP A N 1
ATOM 774 C CA . ASP A 1 100 ? 21.130 15.736 -12.132 1.00 64.31 100 ASP A CA 1
ATOM 775 C C . ASP A 1 100 ? 21.565 15.211 -10.757 1.00 64.31 100 ASP A C 1
ATOM 777 O O . ASP A 1 100 ? 22.048 15.957 -9.898 1.00 64.31 100 ASP A O 1
ATOM 781 N N . LEU A 1 101 ? 21.351 13.920 -10.507 1.00 63.31 101 LEU A N 1
ATOM 782 C CA . LEU A 1 101 ? 21.686 13.297 -9.242 1.00 63.31 101 LEU A CA 1
ATOM 783 C C . LEU A 1 101 ? 23.136 12.823 -9.168 1.00 63.31 101 LEU A C 1
ATOM 785 O O . LEU A 1 101 ? 23.690 12.789 -8.071 1.00 63.31 101 LEU A O 1
ATOM 789 N N . GLU A 1 102 ? 23.746 12.493 -10.308 1.00 61.16 102 GLU A N 1
ATOM 790 C CA . GLU A 1 102 ? 25.150 12.083 -10.392 1.00 61.16 102 GLU A CA 1
ATOM 791 C C . GLU A 1 102 ? 26.071 13.228 -9.939 1.00 61.16 102 GLU A C 1
ATOM 793 O O . GLU A 1 102 ? 26.989 13.007 -9.149 1.00 61.16 102 GLU A O 1
ATOM 798 N N . ASP A 1 103 ? 25.725 14.469 -10.297 1.00 64.81 103 ASP A N 1
ATOM 799 C CA . ASP A 1 103 ? 26.424 15.677 -9.843 1.00 64.81 103 ASP A CA 1
ATOM 800 C C . ASP A 1 103 ? 26.249 15.928 -8.336 1.00 64.81 103 ASP A C 1
ATOM 802 O O . ASP A 1 103 ? 27.189 16.301 -7.633 1.00 64.81 103 ASP A O 1
ATOM 806 N N . ARG A 1 104 ? 25.044 15.691 -7.798 1.00 64.44 104 ARG A N 1
ATOM 807 C CA . ARG A 1 104 ? 24.738 15.886 -6.366 1.00 64.44 104 ARG A CA 1
ATOM 808 C C . ARG A 1 104 ? 25.299 14.792 -5.463 1.00 64.44 104 ARG A C 1
ATOM 810 O O . ARG A 1 104 ? 25.385 14.992 -4.252 1.00 64.44 104 ARG A O 1
ATOM 817 N N . LEU A 1 105 ? 25.630 13.640 -6.035 1.00 66.19 105 LEU A N 1
ATOM 818 C CA . LEU A 1 105 ? 26.209 12.485 -5.355 1.00 66.19 105 LEU A CA 1
ATOM 819 C C . LEU A 1 105 ? 27.671 12.262 -5.762 1.00 66.19 105 LEU A C 1
ATOM 821 O O . LEU A 1 105 ? 28.197 11.180 -5.522 1.00 66.19 105 LEU A O 1
ATOM 825 N N . ALA A 1 106 ? 28.349 13.277 -6.308 1.00 65.81 106 ALA A N 1
ATOM 826 C CA . ALA A 1 106 ? 29.753 13.200 -6.716 1.00 65.81 106 ALA A CA 1
ATOM 827 C C . ALA A 1 106 ? 30.707 12.765 -5.581 1.00 65.81 106 ALA A C 1
ATOM 829 O O . ALA A 1 106 ? 31.752 12.166 -5.844 1.00 65.81 106 ALA A O 1
ATOM 830 N N . ASP A 1 107 ? 30.323 13.012 -4.323 1.00 72.69 107 ASP A N 1
ATOM 831 C CA . ASP A 1 107 ? 31.055 12.582 -3.125 1.00 72.69 107 ASP A CA 1
ATOM 832 C C . ASP A 1 107 ? 30.909 11.079 -2.822 1.00 72.69 107 ASP A C 1
ATOM 834 O O . ASP A 1 107 ? 31.670 10.519 -2.026 1.00 72.69 107 ASP A O 1
ATOM 838 N N . VAL A 1 108 ? 29.935 10.396 -3.434 1.00 70.06 108 VAL A N 1
ATOM 839 C CA . VAL A 1 108 ? 29.780 8.946 -3.308 1.00 70.06 108 VAL A CA 1
ATOM 840 C C . VAL A 1 108 ? 30.895 8.274 -4.111 1.00 70.06 108 VAL A C 1
ATOM 842 O O . VAL A 1 108 ? 31.018 8.502 -5.315 1.00 70.06 108 VAL A O 1
ATOM 845 N N . PRO A 1 109 ? 31.706 7.395 -3.493 1.00 76.44 109 PRO A N 1
ATOM 846 C CA . PRO A 1 109 ? 32.762 6.697 -4.210 1.00 76.44 109 PRO A CA 1
ATOM 847 C C . PRO A 1 109 ? 32.220 5.969 -5.447 1.00 76.44 109 PRO A C 1
ATOM 849 O O . PRO A 1 109 ? 31.301 5.158 -5.337 1.00 76.44 109 PRO A O 1
ATOM 852 N N . LYS A 1 110 ? 32.835 6.200 -6.616 1.00 73.19 110 LYS A N 1
ATOM 853 C CA . LYS A 1 110 ? 32.377 5.651 -7.910 1.00 73.19 110 LYS A CA 1
ATOM 854 C C . LYS A 1 110 ? 32.130 4.142 -7.884 1.00 73.19 110 LYS A C 1
ATOM 856 O O . LYS A 1 110 ? 31.157 3.672 -8.451 1.00 73.19 110 LYS A O 1
ATOM 861 N N . HIS A 1 111 ? 32.972 3.382 -7.181 1.00 72.12 111 HIS A N 1
ATOM 862 C CA . HIS A 1 111 ? 32.806 1.932 -7.054 1.00 72.12 111 HIS A CA 1
ATOM 863 C C . HIS A 1 111 ? 31.522 1.539 -6.299 1.00 72.12 111 HIS A C 1
ATOM 865 O O . HIS A 1 111 ? 30.910 0.527 -6.626 1.00 72.12 111 HIS A O 1
ATOM 871 N N . LEU A 1 112 ? 31.102 2.326 -5.301 1.00 68.00 112 LEU A N 1
ATOM 872 C CA . LEU A 1 112 ? 29.857 2.101 -4.571 1.00 68.00 112 LEU A CA 1
ATOM 873 C C . LEU A 1 112 ? 28.660 2.442 -5.463 1.00 68.00 112 LEU A C 1
ATOM 875 O O . LEU A 1 112 ? 27.714 1.665 -5.518 1.00 68.00 112 LEU A O 1
ATOM 879 N N . TRP A 1 113 ? 28.747 3.541 -6.218 1.00 69.38 113 TRP A N 1
ATOM 880 C CA . TRP A 1 113 ? 27.739 3.922 -7.209 1.00 69.38 113 TRP A CA 1
ATOM 881 C C . TRP A 1 113 ? 27.553 2.846 -8.287 1.00 69.38 113 TRP A C 1
ATOM 883 O O . TRP A 1 113 ? 26.431 2.392 -8.512 1.00 69.38 113 TRP A O 1
ATOM 893 N N . SER A 1 114 ? 28.649 2.357 -8.881 1.00 70.69 114 SER A N 1
ATOM 894 C CA . SER A 1 114 ? 28.626 1.252 -9.847 1.00 70.69 114 SER A CA 1
ATOM 895 C C . SER A 1 114 ? 28.012 -0.011 -9.248 1.00 70.69 114 SER A C 1
ATOM 897 O O . SER A 1 114 ? 27.123 -0.587 -9.862 1.00 70.69 114 SER A O 1
ATOM 899 N N . ARG A 1 115 ? 28.389 -0.399 -8.020 1.00 67.56 115 ARG A N 1
ATOM 900 C CA . ARG A 1 115 ? 27.797 -1.567 -7.344 1.00 67.56 115 ARG A 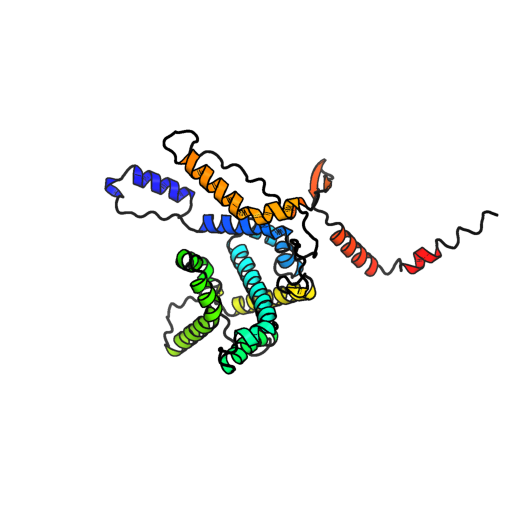CA 1
ATOM 901 C C . ARG A 1 115 ? 26.305 -1.404 -7.062 1.00 67.56 115 ARG A C 1
ATOM 903 O O . ARG A 1 115 ? 25.563 -2.367 -7.211 1.00 67.56 115 ARG A O 1
ATOM 910 N N . MET A 1 116 ? 25.858 -0.218 -6.653 1.00 66.69 116 MET A N 1
ATOM 911 C CA . MET A 1 116 ? 24.437 0.060 -6.419 1.00 66.69 116 MET A CA 1
ATOM 912 C C . MET A 1 116 ? 23.637 -0.009 -7.726 1.00 66.69 116 MET A C 1
ATOM 914 O O . MET A 1 116 ? 22.560 -0.603 -7.755 1.00 66.69 116 MET A O 1
ATOM 918 N N . LYS A 1 117 ? 24.193 0.529 -8.818 1.00 67.44 117 LYS A N 1
ATOM 919 C CA . LYS A 1 117 ? 23.591 0.480 -10.155 1.00 67.44 117 LYS A CA 1
ATOM 920 C C . LYS A 1 117 ? 23.555 -0.947 -10.712 1.00 67.44 117 LYS A C 1
ATOM 922 O O . LYS A 1 117 ? 22.526 -1.380 -11.219 1.00 67.44 117 LYS A O 1
ATOM 927 N N . GLU A 1 118 ? 24.643 -1.700 -10.569 1.00 67.00 118 GLU A N 1
ATOM 928 C CA . GLU A 1 118 ? 24.738 -3.106 -10.977 1.00 67.00 118 GLU A CA 1
ATOM 929 C C . GLU A 1 118 ? 23.803 -4.006 -10.170 1.00 67.00 118 GLU A C 1
ATOM 931 O O . GLU A 1 118 ? 23.134 -4.844 -10.760 1.00 67.00 118 GLU A O 1
ATOM 936 N N . ALA A 1 119 ? 23.692 -3.821 -8.852 1.00 63.97 119 ALA A N 1
ATOM 937 C CA . ALA A 1 119 ? 22.755 -4.582 -8.025 1.00 63.97 119 ALA A CA 1
ATOM 938 C C . ALA A 1 119 ? 21.291 -4.338 -8.436 1.00 63.97 119 ALA A C 1
ATOM 940 O O . ALA A 1 119 ? 20.485 -5.265 -8.410 1.00 63.97 119 ALA A O 1
ATOM 941 N N . ASN A 1 120 ? 20.963 -3.115 -8.864 1.00 62.16 120 ASN A N 1
ATOM 942 C CA . ASN A 1 120 ? 19.646 -2.780 -9.404 1.00 62.16 120 ASN A CA 1
ATOM 943 C C . ASN A 1 120 ? 19.405 -3.429 -10.787 1.00 62.16 120 ASN A C 1
ATOM 945 O O . ASN A 1 120 ? 18.328 -3.957 -11.035 1.00 62.16 120 ASN A O 1
ATOM 949 N N . LEU A 1 121 ? 20.421 -3.454 -11.663 1.00 53.34 121 LEU A N 1
ATOM 950 C CA . LEU A 1 121 ? 20.359 -4.040 -13.016 1.00 53.34 121 LEU A CA 1
ATOM 951 C C . LEU A 1 121 ? 20.418 -5.582 -13.035 1.00 53.34 121 LEU A C 1
ATOM 953 O O . LEU A 1 121 ? 19.809 -6.225 -13.887 1.00 53.34 121 LEU A O 1
ATOM 957 N N . GLN A 1 122 ? 21.139 -6.218 -12.108 1.00 51.28 122 GLN A N 1
ATOM 958 C CA . GLN A 1 122 ? 21.273 -7.681 -12.050 1.00 51.28 122 GLN A CA 1
ATOM 959 C C . GLN A 1 122 ? 19.943 -8.383 -11.730 1.00 51.28 122 GLN A C 1
ATOM 961 O O . GLN A 1 122 ? 19.770 -9.548 -12.094 1.00 51.28 122 GLN A O 1
ATOM 966 N N . PHE A 1 123 ? 18.974 -7.682 -11.134 1.00 46.91 123 PHE A N 1
ATOM 967 C CA . PHE A 1 123 ? 17.614 -8.193 -10.955 1.00 46.91 123 PHE A CA 1
ATOM 968 C C . PHE A 1 123 ? 16.823 -8.258 -12.279 1.00 46.91 123 PHE A C 1
ATOM 970 O O . PHE A 1 123 ? 16.006 -9.163 -12.462 1.00 46.91 123 PHE A O 1
ATOM 977 N N . GLU A 1 124 ? 17.119 -7.372 -13.239 1.00 37.12 124 GLU A N 1
ATOM 978 C CA . GLU A 1 124 ? 16.526 -7.385 -14.586 1.00 37.12 124 GLU A CA 1
ATOM 979 C C . GLU A 1 124 ? 17.080 -8.540 -15.449 1.00 37.12 124 GLU A C 1
ATOM 981 O O . GLU A 1 124 ? 16.366 -9.071 -16.298 1.00 37.12 124 GLU A O 1
ATOM 986 N N . SER A 1 125 ? 18.321 -8.991 -15.200 1.00 32.91 125 SER A N 1
ATOM 987 C CA . SER A 1 125 ? 19.011 -10.009 -16.018 1.00 32.91 125 SER A CA 1
ATOM 988 C C . SER A 1 125 ? 19.137 -11.410 -15.390 1.00 32.91 125 SER A C 1
ATOM 990 O O . SER A 1 125 ? 19.387 -12.372 -16.124 1.00 32.91 125 SER A O 1
ATOM 992 N N . SER A 1 126 ? 19.005 -11.589 -14.071 1.00 35.44 126 SER A N 1
ATOM 993 C CA . SER A 1 126 ? 19.227 -12.899 -13.432 1.00 35.44 126 SER A CA 1
ATOM 994 C C . SER A 1 126 ? 17.977 -13.784 -13.483 1.00 35.44 126 SER A C 1
ATOM 996 O O . SER A 1 126 ? 17.245 -13.953 -12.509 1.00 35.44 126 SER A O 1
ATOM 998 N N . ALA A 1 127 ? 17.736 -14.369 -14.657 1.00 34.91 127 ALA A N 1
ATOM 999 C CA . ALA A 1 127 ? 16.815 -15.488 -14.843 1.00 34.91 127 ALA A CA 1
ATOM 1000 C C . ALA A 1 127 ? 17.512 -16.862 -14.746 1.00 34.91 127 ALA A C 1
ATOM 1002 O O . ALA A 1 127 ? 16.827 -17.880 -14.727 1.00 34.91 127 ALA A O 1
ATOM 1003 N N . CYS A 1 128 ? 18.847 -16.945 -14.688 1.00 30.86 128 CYS A N 1
ATOM 1004 C CA . CYS A 1 128 ? 19.574 -18.219 -14.797 1.00 30.86 128 CYS A CA 1
ATOM 1005 C C . CYS A 1 128 ? 20.954 -18.178 -14.111 1.00 30.86 128 CYS A C 1
ATOM 1007 O O . CYS A 1 128 ? 21.986 -18.190 -14.771 1.00 30.86 128 CYS A O 1
ATOM 1009 N N . SER A 1 129 ? 21.012 -18.168 -12.781 1.00 26.16 129 SER A N 1
ATOM 1010 C CA . SER A 1 129 ? 22.182 -18.695 -12.062 1.00 26.16 129 SER A CA 1
ATOM 1011 C C . SER A 1 129 ? 21.755 -19.065 -10.646 1.00 26.16 129 SER A C 1
ATOM 1013 O O . SER A 1 129 ? 21.284 -18.225 -9.884 1.00 26.16 129 SER A O 1
ATOM 1015 N N . GLY A 1 130 ? 21.869 -20.348 -10.309 1.00 28.94 130 GLY A N 1
ATOM 1016 C CA . GLY A 1 130 ? 21.344 -20.953 -9.082 1.00 28.94 130 GLY A CA 1
ATOM 1017 C C . GLY A 1 130 ? 22.004 -20.517 -7.769 1.00 28.94 130 GLY A C 1
ATOM 1018 O O . GLY A 1 130 ? 21.920 -21.275 -6.808 1.00 28.94 130 GLY A O 1
ATOM 1019 N N . ASN A 1 131 ? 22.636 -19.340 -7.704 1.00 27.20 131 ASN A N 1
ATOM 1020 C CA . ASN A 1 131 ? 23.401 -18.881 -6.542 1.00 27.20 131 ASN A CA 1
ATOM 1021 C C . ASN A 1 131 ? 23.032 -17.489 -5.997 1.00 27.20 131 ASN A C 1
ATOM 1023 O O . ASN A 1 131 ? 23.600 -17.099 -4.980 1.00 27.20 131 ASN A O 1
ATOM 1027 N N . SER A 1 132 ? 22.074 -16.751 -6.566 1.00 31.36 132 SER A N 1
ATOM 1028 C CA . SER A 1 132 ? 21.567 -15.538 -5.903 1.00 31.36 132 SER A CA 1
ATOM 1029 C C . SER A 1 132 ? 20.596 -15.931 -4.784 1.00 31.36 132 SER A C 1
ATOM 1031 O O . SER A 1 132 ? 19.482 -16.371 -5.061 1.00 31.36 132 SER A O 1
ATOM 1033 N N . GLN A 1 133 ? 21.028 -15.842 -3.519 1.00 36.91 133 GLN A N 1
ATOM 1034 C CA . GLN A 1 133 ? 20.119 -15.944 -2.369 1.00 36.91 133 GLN A CA 1
ATOM 1035 C C . GLN A 1 133 ? 19.302 -14.641 -2.283 1.00 36.91 133 GLN A C 1
ATOM 1037 O O . GLN A 1 133 ? 19.910 -13.575 -2.154 1.00 36.91 133 GLN A O 1
ATOM 1042 N N . PRO A 1 134 ? 17.962 -14.685 -2.395 1.00 36.03 134 PRO A N 1
ATOM 1043 C CA . PRO A 1 134 ? 17.148 -13.476 -2.382 1.00 36.03 134 PRO A CA 1
ATOM 1044 C C . PRO A 1 134 ? 16.982 -12.895 -0.980 1.00 36.03 134 PRO A C 1
ATOM 1046 O O . PRO A 1 134 ? 17.154 -13.570 0.027 1.00 36.03 134 PRO A O 1
ATOM 1049 N N . VAL A 1 135 ? 16.616 -11.618 -0.940 1.00 40.78 135 VAL A N 1
ATOM 1050 C CA . VAL A 1 135 ? 16.522 -10.752 0.240 1.00 40.78 135 VAL A CA 1
ATOM 1051 C C . VAL A 1 135 ? 15.578 -11.330 1.312 1.00 40.78 135 VAL A C 1
ATOM 1053 O O . VAL A 1 135 ? 14.366 -11.126 1.274 1.00 40.78 135 VAL A O 1
ATOM 1056 N N . ASP A 1 136 ? 16.149 -12.002 2.313 1.00 36.62 136 ASP A N 1
ATOM 1057 C CA . ASP A 1 136 ? 15.473 -12.775 3.375 1.00 36.62 136 ASP A CA 1
ATOM 1058 C C . ASP A 1 136 ? 14.540 -11.989 4.333 1.00 36.62 136 ASP A C 1
ATOM 1060 O O . ASP A 1 136 ? 14.048 -12.547 5.306 1.00 36.62 136 ASP A O 1
ATOM 1064 N N . ASN A 1 137 ? 14.242 -10.705 4.101 1.00 41.19 137 ASN A N 1
ATOM 1065 C CA . ASN A 1 137 ? 13.689 -9.830 5.151 1.00 41.19 137 ASN A CA 1
ATOM 1066 C C . ASN A 1 137 ? 12.390 -9.077 4.823 1.00 41.19 137 ASN A C 1
ATOM 1068 O O . ASN A 1 137 ? 11.944 -8.274 5.642 1.00 41.19 137 ASN A O 1
ATOM 1072 N N . LEU A 1 138 ? 11.747 -9.272 3.669 1.00 39.94 138 LEU A N 1
ATOM 1073 C CA . LEU A 1 138 ? 10.590 -8.439 3.281 1.00 39.94 138 LEU A CA 1
ATOM 1074 C C . LEU A 1 138 ? 9.293 -8.721 4.059 1.00 39.94 138 LEU A C 1
ATOM 1076 O O . LEU A 1 138 ? 8.457 -7.829 4.196 1.00 39.94 138 LEU A O 1
ATOM 1080 N N . THR A 1 139 ? 9.115 -9.928 4.592 1.00 34.69 139 THR A N 1
ATOM 1081 C CA . THR A 1 139 ? 7.879 -10.308 5.293 1.00 34.69 139 THR A CA 1
ATOM 1082 C C . THR A 1 139 ? 8.044 -10.491 6.796 1.00 34.69 139 THR A C 1
ATOM 1084 O O . THR A 1 139 ? 7.117 -10.175 7.545 1.00 34.69 139 THR A O 1
ATOM 1087 N N . GLU A 1 140 ? 9.229 -10.889 7.267 1.00 33.41 140 GLU A N 1
ATOM 1088 C CA . GLU A 1 140 ? 9.530 -10.893 8.704 1.00 33.41 140 GLU A CA 1
ATOM 1089 C C . GLU A 1 140 ? 9.485 -9.461 9.260 1.00 33.41 140 GLU A C 1
ATOM 1091 O O . GLU A 1 140 ? 8.899 -9.212 10.315 1.00 33.41 140 GLU A O 1
ATOM 1096 N N . THR A 1 141 ? 9.913 -8.481 8.454 1.00 40.16 141 THR A N 1
ATOM 1097 C CA . THR A 1 141 ? 9.721 -7.058 8.749 1.00 40.16 141 THR A CA 1
ATOM 1098 C C . THR A 1 141 ? 8.250 -6.660 8.835 1.00 40.16 141 THR A C 1
ATOM 1100 O O . THR A 1 141 ? 7.935 -5.863 9.707 1.00 40.16 141 THR A O 1
ATOM 1103 N N . PHE A 1 142 ? 7.320 -7.246 8.064 1.00 34.91 142 PHE A N 1
ATOM 1104 C CA . PHE A 1 142 ? 5.904 -6.843 8.100 1.00 34.91 142 PHE A CA 1
ATOM 1105 C C . PHE A 1 142 ? 5.169 -7.179 9.395 1.00 34.91 142 PHE A C 1
ATOM 1107 O O . PHE A 1 142 ? 4.394 -6.374 9.918 1.00 34.91 142 PHE A O 1
ATOM 1114 N N . THR A 1 143 ? 5.481 -8.335 9.966 1.00 35.75 143 THR A N 1
ATOM 1115 C CA . THR A 1 143 ? 4.937 -8.781 11.256 1.00 35.75 143 THR A CA 1
ATOM 1116 C C . THR A 1 143 ? 5.741 -8.246 12.448 1.00 35.75 143 THR A C 1
ATOM 1118 O O . THR A 1 143 ? 5.181 -8.049 13.528 1.00 35.75 143 THR A O 1
ATOM 1121 N N . GLN A 1 144 ? 7.022 -7.918 12.243 1.00 36.91 144 GLN A N 1
ATOM 1122 C CA . GLN A 1 144 ? 7.924 -7.289 13.220 1.00 36.91 144 GLN A CA 1
ATOM 1123 C C . GLN A 1 144 ? 7.965 -5.740 13.102 1.00 36.91 144 GLN A C 1
ATOM 1125 O O . GLN A 1 144 ? 8.699 -5.077 13.836 1.00 36.91 144 GLN A O 1
ATOM 1130 N N . TYR A 1 145 ? 7.139 -5.126 12.234 1.00 41.16 145 TYR A N 1
ATOM 1131 C CA . TYR A 1 145 ? 7.159 -3.679 11.912 1.00 41.16 145 TYR A CA 1
ATOM 1132 C C . TYR A 1 145 ? 6.688 -2.773 13.056 1.00 41.16 145 TYR A C 1
ATOM 1134 O O . TYR A 1 145 ? 6.907 -1.563 13.008 1.00 41.16 145 TYR A O 1
ATOM 1142 N N . TRP A 1 146 ? 6.097 -3.308 14.130 1.00 38.66 146 TRP A N 1
ATOM 1143 C CA . TRP A 1 146 ? 5.707 -2.481 15.281 1.00 38.66 146 TRP A CA 1
ATOM 1144 C C . TRP A 1 146 ? 6.897 -2.006 16.136 1.00 38.66 146 TRP A C 1
ATOM 1146 O O . TRP A 1 146 ? 6.746 -1.064 16.909 1.00 38.66 146 TRP A O 1
ATOM 1156 N N . GLY A 1 147 ? 8.095 -2.580 15.959 1.00 34.19 147 GLY A N 1
ATOM 1157 C CA . GLY A 1 147 ? 9.337 -2.019 16.515 1.00 34.19 147 GLY A CA 1
ATOM 1158 C C . GLY A 1 147 ? 9.848 -0.775 15.766 1.00 34.19 147 GLY A C 1
ATOM 1159 O O . GLY A 1 147 ? 10.677 -0.034 16.285 1.00 34.19 147 GLY A O 1
ATOM 1160 N N . ILE A 1 148 ? 9.332 -0.515 14.559 1.00 40.41 148 ILE A N 1
ATOM 1161 C CA . ILE A 1 148 ? 9.812 0.513 13.616 1.00 40.41 148 ILE A CA 1
ATOM 1162 C C . ILE A 1 148 ? 8.900 1.755 13.624 1.00 40.41 148 ILE A C 1
ATOM 1164 O O . ILE A 1 148 ? 9.214 2.754 12.981 1.00 40.41 148 ILE A O 1
ATOM 1168 N N . ALA A 1 149 ? 7.835 1.783 14.435 1.00 37.75 149 ALA A N 1
ATOM 1169 C CA . ALA A 1 149 ? 7.030 2.993 14.645 1.00 37.75 149 ALA A CA 1
ATOM 1170 C C . ALA A 1 149 ? 7.885 4.207 15.089 1.00 37.75 149 ALA A C 1
ATOM 1172 O O . ALA A 1 149 ? 7.582 5.338 14.719 1.00 37.75 149 ALA A O 1
ATOM 1173 N N . ASN A 1 150 ? 9.014 3.971 15.776 1.00 35.53 150 ASN A N 1
ATOM 1174 C CA . ASN A 1 150 ? 9.995 5.012 16.118 1.00 35.53 150 ASN A CA 1
ATOM 1175 C C . ASN A 1 150 ? 10.976 5.370 14.982 1.00 35.53 150 ASN A C 1
ATOM 1177 O O . ASN A 1 150 ? 11.506 6.476 14.969 1.00 35.53 150 ASN A O 1
ATOM 1181 N N . ILE A 1 151 ? 11.209 4.484 14.007 1.00 34.06 151 ILE A N 1
ATOM 1182 C CA . ILE A 1 151 ? 12.076 4.754 12.843 1.00 34.06 151 ILE A CA 1
ATOM 1183 C C . ILE A 1 151 ? 11.303 5.540 11.774 1.00 34.06 151 ILE A C 1
ATOM 1185 O O . ILE A 1 151 ? 11.854 6.455 11.167 1.00 34.06 151 ILE A O 1
ATOM 1189 N N . ALA A 1 152 ? 10.011 5.248 11.590 1.00 38.75 152 ALA A N 1
ATOM 1190 C CA . ALA A 1 152 ? 9.141 5.971 10.660 1.00 38.75 152 ALA A CA 1
ATOM 1191 C C . ALA A 1 152 ? 8.921 7.449 11.053 1.00 38.75 152 ALA A C 1
ATOM 1193 O O . ALA A 1 152 ? 8.639 8.278 10.190 1.00 38.75 152 ALA A O 1
ATOM 1194 N N . GLY A 1 153 ? 9.099 7.799 12.335 1.00 43.47 153 GLY A N 1
ATOM 1195 C CA . GLY A 1 153 ? 9.051 9.186 12.814 1.00 43.47 153 GLY A CA 1
ATOM 1196 C C . GLY A 1 153 ? 10.273 10.027 12.423 1.00 43.47 153 GLY A C 1
ATOM 1197 O O . GLY A 1 153 ? 10.189 11.254 12.384 1.00 43.47 153 GLY A O 1
ATOM 1198 N N . GLN A 1 154 ? 11.400 9.391 12.083 1.00 57.03 154 GLN A N 1
ATOM 1199 C CA . GLN A 1 154 ? 12.645 10.073 11.743 1.00 57.03 154 GLN A CA 1
ATOM 1200 C C . GLN A 1 154 ? 13.005 9.825 10.274 1.00 57.03 154 GLN A C 1
ATOM 1202 O O . GLN A 1 154 ? 13.580 8.798 9.918 1.00 57.03 154 GLN A O 1
ATOM 1207 N N . LYS A 1 155 ? 12.721 10.813 9.412 1.00 52.38 155 LYS A N 1
ATOM 1208 C CA . LYS A 1 155 ? 12.962 10.739 7.955 1.00 52.38 155 LYS A CA 1
ATOM 1209 C C . LYS A 1 155 ? 14.372 10.252 7.598 1.00 52.38 155 LYS A C 1
ATOM 1211 O O . LYS A 1 155 ? 14.528 9.435 6.699 1.00 52.38 155 LYS A O 1
ATOM 1216 N N . SER A 1 156 ? 15.396 10.697 8.328 1.00 50.03 156 SER A N 1
ATOM 1217 C CA . SER A 1 156 ? 16.783 10.271 8.100 1.00 50.03 156 SER A CA 1
ATOM 1218 C C . SER A 1 156 ? 17.038 8.806 8.460 1.00 50.03 156 SER A C 1
ATOM 1220 O O . SER A 1 156 ? 17.823 8.146 7.786 1.00 50.03 156 SER A O 1
ATOM 1222 N N . ALA A 1 157 ? 16.368 8.267 9.482 1.00 57.38 157 ALA A N 1
ATOM 1223 C CA . ALA A 1 157 ? 16.463 6.855 9.834 1.00 57.38 157 ALA A CA 1
ATOM 1224 C C . ALA A 1 157 ? 15.759 5.976 8.790 1.00 57.38 157 ALA A C 1
ATOM 1226 O O . ALA A 1 157 ? 16.318 4.958 8.391 1.00 57.38 157 ALA A O 1
ATOM 1227 N N . LEU A 1 158 ? 14.599 6.413 8.287 1.00 54.75 158 LEU A N 1
ATOM 1228 C CA . LEU A 1 158 ? 13.884 5.737 7.203 1.00 54.75 158 LEU A CA 1
ATOM 1229 C C . LEU A 1 158 ? 14.696 5.712 5.900 1.00 54.75 158 LEU A C 1
ATOM 1231 O O . LEU A 1 158 ? 14.782 4.665 5.264 1.00 54.75 158 LEU A O 1
ATOM 1235 N N . ILE A 1 159 ? 15.315 6.835 5.520 1.00 57.06 159 ILE A N 1
ATOM 1236 C CA . ILE A 1 159 ? 16.174 6.912 4.328 1.00 57.06 159 ILE A CA 1
ATOM 1237 C C . ILE A 1 159 ? 17.390 6.004 4.494 1.00 57.06 159 ILE A C 1
ATOM 1239 O O . ILE A 1 159 ? 17.647 5.180 3.621 1.00 57.06 159 ILE A O 1
ATOM 1243 N N . ARG A 1 160 ? 18.102 6.092 5.629 1.00 61.88 160 ARG A N 1
ATOM 1244 C CA . ARG A 1 160 ? 19.241 5.204 5.904 1.00 61.88 160 ARG A CA 1
ATOM 1245 C C . ARG A 1 160 ? 18.832 3.743 5.821 1.00 61.88 160 ARG A C 1
ATOM 1247 O O . ARG A 1 160 ? 19.505 2.996 5.135 1.00 61.88 160 ARG A O 1
ATOM 1254 N N . TRP A 1 161 ? 17.727 3.355 6.457 1.00 61.62 161 TRP A N 1
ATOM 1255 C CA . TRP A 1 161 ? 17.221 1.985 6.401 1.00 61.62 161 TRP A CA 1
ATOM 1256 C C . TRP A 1 161 ? 16.859 1.565 4.971 1.00 61.62 161 TRP A C 1
ATOM 1258 O O . TRP A 1 161 ? 17.259 0.493 4.536 1.00 61.62 161 TRP A O 1
ATOM 1268 N N . SER A 1 162 ? 16.172 2.416 4.206 1.00 57.31 162 SER A N 1
ATOM 1269 C CA . SER A 1 162 ? 15.779 2.111 2.820 1.00 57.31 162 SER A CA 1
ATOM 1270 C C . SER A 1 162 ? 16.990 1.925 1.903 1.00 57.31 162 SER A C 1
ATOM 1272 O O . SER A 1 162 ? 16.982 1.039 1.054 1.00 57.31 162 SER A O 1
ATOM 1274 N N . LEU A 1 163 ? 18.046 2.717 2.112 1.00 61.34 163 LEU A N 1
ATOM 1275 C CA . LEU A 1 163 ? 19.291 2.638 1.349 1.00 61.34 163 LEU A CA 1
ATOM 1276 C C . LEU A 1 163 ? 20.249 1.554 1.853 1.00 61.34 163 LEU A C 1
ATOM 1278 O O . LEU A 1 163 ? 21.041 1.063 1.068 1.00 61.34 163 LEU A O 1
ATOM 1282 N N . SER A 1 164 ? 20.222 1.172 3.133 1.00 59.41 164 SER A N 1
ATOM 1283 C CA . SER A 1 164 ? 21.176 0.204 3.695 1.00 59.41 164 SER A CA 1
ATOM 1284 C C . SER A 1 164 ? 20.612 -1.205 3.850 1.00 59.41 164 SER A C 1
ATOM 1286 O O . SER A 1 164 ? 21.384 -2.146 4.020 1.00 59.41 164 SER A O 1
ATOM 1288 N N . ARG A 1 165 ? 19.287 -1.390 3.773 1.00 64.50 165 ARG A N 1
ATOM 1289 C CA . ARG A 1 165 ? 18.621 -2.680 4.035 1.00 64.50 165 ARG A CA 1
ATOM 1290 C C . ARG A 1 165 ? 19.152 -3.841 3.200 1.00 64.50 165 ARG A C 1
ATOM 1292 O O . ARG A 1 165 ? 19.243 -4.942 3.727 1.00 64.50 165 ARG A O 1
ATOM 1299 N N . HIS A 1 166 ? 19.500 -3.612 1.935 1.00 60.50 166 HIS A N 1
ATOM 1300 C CA . HIS A 1 166 ? 20.020 -4.661 1.056 1.00 60.50 166 HIS A CA 1
ATOM 1301 C C . HIS A 1 166 ? 21.437 -5.081 1.475 1.00 60.50 166 HIS A C 1
ATOM 1303 O O . HIS A 1 166 ? 21.711 -6.271 1.571 1.00 60.50 166 HIS A O 1
ATOM 1309 N N . VAL A 1 167 ? 22.294 -4.121 1.844 1.00 61.22 167 VAL A N 1
ATOM 1310 C CA . VAL A 1 167 ? 23.641 -4.388 2.382 1.00 61.22 167 VAL A CA 1
ATOM 1311 C C . VAL A 1 167 ? 23.567 -5.096 3.735 1.00 61.22 167 VAL A C 1
ATOM 1313 O O . VAL A 1 167 ? 24.309 -6.037 3.989 1.00 61.22 167 VAL A O 1
ATOM 1316 N N . VAL A 1 168 ? 22.655 -4.668 4.612 1.00 62.69 168 VAL A N 1
ATOM 1317 C CA . VAL A 1 168 ? 22.459 -5.297 5.927 1.00 62.69 168 VAL A CA 1
ATOM 1318 C C . VAL A 1 168 ? 21.920 -6.721 5.779 1.00 62.69 168 VAL A C 1
ATOM 1320 O O . VAL A 1 168 ? 22.338 -7.599 6.528 1.00 62.69 168 VAL A O 1
ATOM 1323 N N . ALA A 1 169 ? 21.029 -6.968 4.814 1.00 60.66 169 ALA A N 1
ATOM 1324 C CA . ALA A 1 169 ? 20.541 -8.311 4.510 1.00 60.66 169 ALA A CA 1
ATOM 1325 C C . ALA A 1 169 ? 21.662 -9.219 3.978 1.00 60.66 169 ALA A C 1
ATOM 1327 O O . ALA A 1 169 ? 21.804 -10.339 4.460 1.00 60.66 169 ALA A O 1
ATOM 1328 N N . ASP A 1 170 ? 22.493 -8.722 3.059 1.00 61.41 170 ASP A N 1
ATOM 1329 C CA . ASP A 1 170 ? 23.655 -9.448 2.528 1.00 61.41 170 ASP A CA 1
ATOM 1330 C C . ASP A 1 170 ? 24.675 -9.783 3.630 1.00 61.41 170 ASP A C 1
ATOM 1332 O O . ASP A 1 170 ? 25.116 -10.926 3.775 1.00 61.41 170 ASP A O 1
ATOM 1336 N N . PHE A 1 171 ? 24.973 -8.811 4.497 1.00 69.50 171 PHE A N 1
ATOM 1337 C CA . PHE A 1 171 ? 25.844 -9.019 5.650 1.00 69.50 171 PHE A CA 1
ATOM 1338 C C . PHE A 1 171 ? 25.258 -10.044 6.626 1.00 69.50 171 PHE A C 1
ATOM 1340 O O . PHE A 1 171 ? 25.965 -10.948 7.063 1.00 69.50 171 PHE A O 1
ATOM 1347 N N . ALA A 1 172 ? 23.965 -9.952 6.949 1.00 68.31 172 ALA A N 1
ATOM 1348 C CA . ALA A 1 172 ? 23.295 -10.907 7.828 1.00 68.31 172 ALA A CA 1
ATOM 1349 C C . ALA A 1 172 ? 23.296 -12.330 7.244 1.00 68.31 172 ALA A C 1
ATOM 1351 O O . ALA A 1 172 ? 23.574 -13.284 7.972 1.00 68.31 172 ALA A O 1
ATOM 1352 N N . SER A 1 173 ? 23.049 -12.470 5.938 1.00 63.84 173 SER A N 1
ATOM 1353 C CA . SER A 1 173 ? 23.113 -13.748 5.222 1.00 63.84 173 SER A CA 1
ATOM 1354 C C . SER A 1 173 ? 24.525 -14.338 5.260 1.00 63.84 173 SER A C 1
ATOM 1356 O O . SER A 1 173 ? 24.721 -15.479 5.686 1.00 63.84 173 SER A O 1
ATOM 1358 N N . THR A 1 174 ? 25.534 -13.523 4.947 1.00 72.38 174 THR A N 1
ATOM 1359 C CA . THR A 1 174 ? 26.948 -13.915 5.004 1.00 72.38 174 THR A CA 1
ATOM 1360 C C . THR A 1 174 ? 27.358 -14.341 6.413 1.00 72.38 174 THR A C 1
ATOM 1362 O O . THR A 1 174 ? 27.959 -15.401 6.587 1.00 72.38 174 THR A O 1
ATOM 1365 N N . MET A 1 175 ? 26.985 -13.569 7.435 1.00 74.31 175 MET A N 1
ATOM 1366 C CA . MET A 1 175 ? 27.271 -13.881 8.839 1.00 74.31 175 MET A CA 1
ATOM 1367 C C . MET A 1 175 ? 26.574 -15.167 9.287 1.00 74.31 175 MET A C 1
ATOM 1369 O O . MET A 1 175 ? 27.168 -15.961 10.014 1.00 74.31 175 MET A O 1
ATOM 1373 N N . ARG A 1 176 ? 25.344 -15.425 8.823 1.00 70.81 176 ARG A N 1
ATOM 1374 C CA . ARG A 1 176 ? 24.632 -16.681 9.096 1.00 70.81 176 ARG A CA 1
ATOM 1375 C C . ARG A 1 176 ? 25.390 -17.871 8.512 1.00 70.81 176 ARG A C 1
ATOM 1377 O O . ARG A 1 176 ? 25.642 -18.831 9.237 1.00 70.81 176 ARG A O 1
ATOM 1384 N N . VAL A 1 177 ? 25.818 -17.783 7.251 1.00 76.88 177 VAL A N 1
ATOM 1385 C CA . VAL A 1 177 ? 26.629 -18.823 6.594 1.00 76.88 177 VAL A CA 1
ATOM 1386 C C . VAL A 1 177 ? 27.956 -19.038 7.328 1.00 76.88 177 VAL A C 1
ATOM 1388 O O . VAL A 1 177 ? 28.317 -20.177 7.617 1.00 76.88 177 VAL A O 1
ATOM 1391 N N . GLN A 1 178 ? 28.657 -17.958 7.676 1.00 79.50 178 GLN A N 1
ATOM 1392 C CA . GLN A 1 178 ? 29.955 -18.014 8.353 1.00 79.50 178 GLN A CA 1
ATOM 1393 C C . GLN A 1 178 ? 29.868 -18.523 9.794 1.00 79.50 178 GLN A C 1
ATOM 1395 O O . GLN A 1 178 ? 30.800 -19.166 10.267 1.00 79.50 178 GLN A O 1
ATOM 1400 N N . SER A 1 179 ? 28.755 -18.273 10.488 1.00 81.50 179 SER A N 1
ATOM 1401 C CA . SER A 1 179 ? 28.571 -18.710 11.875 1.00 81.50 179 SER A CA 1
ATOM 1402 C C . SER A 1 179 ? 28.532 -20.233 12.031 1.00 81.50 179 SER A C 1
ATOM 1404 O O . SER A 1 179 ? 28.761 -20.736 13.127 1.00 81.50 179 SER A O 1
ATOM 1406 N N . GLY A 1 180 ? 28.213 -20.979 10.964 1.00 73.94 180 GLY A N 1
ATOM 1407 C CA . GLY A 1 180 ? 28.088 -22.439 11.005 1.00 73.94 180 GLY A CA 1
ATOM 1408 C C . GLY A 1 180 ? 26.957 -22.960 11.905 1.00 73.94 180 GLY A C 1
ATOM 1409 O O . GLY A 1 180 ? 26.798 -24.176 12.026 1.00 73.94 180 GLY A O 1
ATOM 1410 N N . ILE A 1 181 ? 26.159 -22.074 12.517 1.00 72.12 181 ILE A N 1
ATOM 1411 C CA . ILE A 1 181 ? 25.052 -22.425 13.409 1.00 72.12 181 ILE A CA 1
ATOM 1412 C C . ILE A 1 181 ? 23.919 -23.001 12.557 1.00 72.12 181 ILE A C 1
ATOM 1414 O O . ILE A 1 181 ? 23.101 -22.278 11.991 1.00 72.12 181 ILE A O 1
ATOM 1418 N N . LYS A 1 182 ? 23.871 -24.329 12.467 1.00 60.31 182 LYS A N 1
ATOM 1419 C CA . LYS A 1 182 ? 22.708 -25.069 11.978 1.00 60.31 182 LYS A CA 1
ATOM 1420 C C . LYS A 1 182 ? 21.882 -25.449 13.200 1.00 60.31 182 LYS A C 1
ATOM 1422 O O . LYS A 1 182 ? 22.267 -26.350 13.937 1.00 60.31 182 LYS A O 1
ATOM 1427 N N . SER A 1 183 ? 20.793 -24.732 13.464 1.00 55.72 183 SER A N 1
ATOM 1428 C CA . SER A 1 183 ? 19.870 -25.146 14.523 1.00 55.72 183 SER A CA 1
ATOM 1429 C C . SER A 1 183 ? 19.153 -26.424 14.075 1.00 55.72 183 SER A C 1
ATOM 1431 O O . SER A 1 183 ? 18.576 -26.464 12.992 1.00 55.72 183 SER A O 1
ATOM 1433 N N . GLU A 1 184 ? 19.167 -27.476 14.894 1.00 50.56 184 GLU A N 1
ATOM 1434 C CA . GLU A 1 184 ? 18.389 -28.705 14.641 1.00 50.56 184 GLU A CA 1
ATOM 1435 C C . GLU A 1 184 ? 16.870 -28.436 14.624 1.00 50.56 184 GLU A C 1
ATOM 1437 O O . GLU A 1 184 ? 16.099 -29.224 14.083 1.00 50.56 184 GLU A O 1
ATOM 1442 N N . ALA A 1 185 ? 16.451 -27.281 15.156 1.00 52.00 185 ALA A N 1
ATOM 1443 C CA . ALA A 1 185 ? 15.090 -26.755 15.135 1.00 52.00 185 ALA A CA 1
ATOM 1444 C C . ALA A 1 185 ? 14.954 -25.505 14.239 1.00 52.00 185 ALA A C 1
ATOM 1446 O O . ALA A 1 185 ? 14.117 -24.643 14.511 1.00 52.00 185 ALA A O 1
ATOM 1447 N N . ASP A 1 186 ? 15.784 -25.359 13.196 1.00 53.09 186 ASP A N 1
ATOM 1448 C CA . ASP A 1 186 ? 15.660 -24.274 12.212 1.00 53.09 186 ASP A CA 1
ATOM 1449 C C . ASP A 1 186 ? 14.439 -24.527 11.311 1.00 53.09 186 ASP A C 1
ATOM 1451 O O . ASP A 1 186 ? 14.537 -24.892 10.138 1.00 53.09 186 ASP A O 1
ATOM 1455 N N . HIS A 1 187 ? 13.242 -24.380 11.876 1.00 55.53 187 HIS A N 1
ATOM 1456 C CA . HIS A 1 187 ? 12.030 -24.245 11.087 1.00 55.53 187 HIS A CA 1
ATOM 1457 C C . HIS A 1 187 ? 12.096 -22.896 10.377 1.00 55.53 187 HIS A C 1
ATOM 1459 O O . HIS A 1 187 ? 11.579 -21.892 10.868 1.00 55.53 187 HIS A O 1
ATOM 1465 N N . MET A 1 188 ? 12.754 -22.879 9.214 1.00 56.72 188 MET A N 1
ATOM 1466 C CA . MET A 1 188 ? 12.698 -21.752 8.294 1.00 56.72 188 MET A CA 1
ATOM 1467 C C . MET A 1 188 ? 11.233 -21.364 8.105 1.00 56.72 188 MET A C 1
ATOM 1469 O O . MET A 1 188 ? 10.384 -22.213 7.804 1.00 56.72 188 MET A O 1
ATOM 1473 N N . HIS A 1 189 ? 10.932 -20.085 8.331 1.00 58.94 189 HIS A N 1
ATOM 1474 C CA . HIS A 1 189 ? 9.590 -19.566 8.142 1.00 58.94 189 HIS A CA 1
ATOM 1475 C C . HIS A 1 189 ? 9.087 -19.950 6.743 1.00 58.94 189 HIS A C 1
ATOM 1477 O O . HIS A 1 189 ? 9.841 -19.925 5.774 1.00 58.94 189 HIS A O 1
ATOM 1483 N N . GLY A 1 190 ? 7.808 -20.309 6.600 1.00 60.28 190 GLY A N 1
ATOM 1484 C CA . GLY A 1 190 ? 7.284 -20.811 5.321 1.00 60.28 190 GLY A CA 1
ATOM 1485 C C . GLY A 1 190 ? 7.526 -19.867 4.133 1.00 60.28 190 GLY A C 1
ATOM 1486 O O . GLY A 1 190 ? 7.561 -20.314 2.992 1.00 60.28 190 GLY A O 1
ATOM 1487 N N . GLN A 1 191 ? 7.736 -18.573 4.393 1.00 60.09 191 GLN A N 1
ATOM 1488 C CA . GLN A 1 191 ? 8.042 -17.573 3.371 1.00 60.09 191 GLN A CA 1
ATOM 1489 C C . GLN A 1 191 ? 9.525 -17.459 2.993 1.00 60.09 191 GLN A C 1
ATOM 1491 O O . GLN A 1 191 ? 9.812 -16.949 1.918 1.00 60.09 191 GLN A O 1
ATOM 1496 N N . THR A 1 192 ? 10.450 -17.971 3.808 1.00 64.56 192 THR A N 1
ATOM 1497 C CA . THR A 1 192 ? 11.889 -18.040 3.484 1.00 64.56 192 THR A CA 1
ATOM 1498 C C . THR A 1 192 ? 12.252 -19.339 2.758 1.00 64.56 192 THR A C 1
ATOM 1500 O O . THR A 1 192 ? 13.413 -19.630 2.479 1.00 64.56 192 THR A O 1
ATOM 1503 N N . GLN A 1 193 ? 11.253 -20.155 2.409 1.00 71.31 193 GLN A N 1
ATOM 1504 C CA . GLN A 1 193 ? 11.460 -21.330 1.574 1.00 71.31 193 GLN A CA 1
ATOM 1505 C C . GLN A 1 193 ? 11.786 -20.914 0.138 1.00 71.31 193 GLN A C 1
ATOM 1507 O O . GLN A 1 193 ? 11.050 -20.144 -0.479 1.00 71.31 193 GLN A O 1
ATOM 1512 N N . LYS A 1 194 ? 12.826 -21.522 -0.444 1.00 74.62 194 LYS A N 1
ATOM 1513 C CA . LYS A 1 194 ? 13.308 -21.219 -1.806 1.00 74.62 194 LYS A CA 1
ATOM 1514 C C . LYS A 1 194 ? 12.205 -21.218 -2.870 1.00 74.62 194 LYS A C 1
ATOM 1516 O O . LYS A 1 194 ? 12.204 -20.369 -3.752 1.00 74.62 194 LYS A O 1
ATOM 1521 N N . ALA A 1 195 ? 11.250 -22.147 -2.783 1.00 76.44 195 ALA A N 1
ATOM 1522 C CA . ALA A 1 195 ? 10.129 -22.218 -3.722 1.00 76.44 195 ALA A CA 1
ATOM 1523 C C . ALA A 1 195 ? 9.184 -21.006 -3.613 1.00 76.44 195 ALA A C 1
ATOM 1525 O O . ALA A 1 195 ? 8.692 -20.512 -4.625 1.00 76.44 195 ALA A O 1
ATOM 1526 N N . VAL A 1 196 ? 8.943 -20.518 -2.391 1.00 76.12 196 VAL A N 1
ATOM 1527 C CA . VAL A 1 196 ? 8.119 -19.329 -2.141 1.00 76.12 196 VAL A CA 1
ATOM 1528 C C . VAL A 1 196 ? 8.837 -18.075 -2.619 1.00 76.12 196 VAL A C 1
ATOM 1530 O O . VAL A 1 196 ? 8.221 -17.280 -3.322 1.00 76.12 19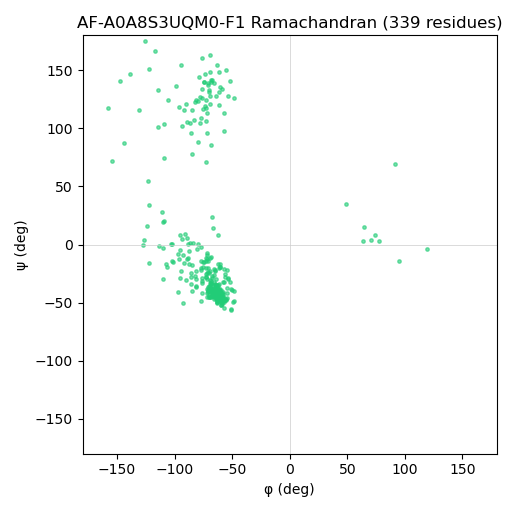6 VAL A O 1
ATOM 1533 N N . MET A 1 197 ? 10.127 -17.944 -2.307 1.00 76.62 197 MET A N 1
ATOM 1534 C CA . MET A 1 197 ? 10.949 -16.810 -2.735 1.00 76.62 197 MET A CA 1
ATOM 1535 C C . MET A 1 197 ? 11.001 -16.717 -4.261 1.00 76.62 197 MET A C 1
ATOM 1537 O O . MET A 1 197 ? 10.655 -15.679 -4.809 1.00 76.62 197 MET A O 1
ATOM 1541 N N . LYS A 1 198 ? 11.301 -17.828 -4.949 1.00 82.31 198 LYS A N 1
ATOM 1542 C CA . LYS A 1 198 ? 11.340 -17.880 -6.417 1.00 82.31 198 LYS A CA 1
ATOM 1543 C C . LYS A 1 198 ? 10.023 -17.420 -7.052 1.00 82.31 198 LYS A C 1
ATOM 1545 O O . LYS A 1 198 ? 10.018 -16.604 -7.966 1.00 82.31 198 LYS A O 1
ATOM 1550 N N . ARG A 1 199 ? 8.890 -17.920 -6.551 1.00 86.94 199 ARG A N 1
ATOM 1551 C CA . ARG A 1 199 ? 7.563 -17.499 -7.025 1.00 86.94 199 ARG A CA 1
ATOM 1552 C C . ARG A 1 199 ? 7.327 -16.008 -6.778 1.00 86.94 199 ARG A C 1
ATOM 1554 O O . ARG A 1 199 ? 6.744 -15.326 -7.614 1.00 86.94 199 ARG A O 1
ATOM 1561 N N . ASP A 1 200 ? 7.708 -15.510 -5.607 1.00 86.69 200 ASP A N 1
ATOM 1562 C CA . ASP A 1 200 ? 7.499 -14.112 -5.245 1.00 86.69 200 ASP A CA 1
ATOM 1563 C C . ASP A 1 200 ? 8.373 -13.187 -6.117 1.00 86.69 200 ASP A C 1
ATOM 1565 O O . ASP A 1 200 ? 7.864 -12.183 -6.607 1.00 86.69 200 ASP A O 1
ATOM 1569 N N . GLU A 1 201 ? 9.610 -13.574 -6.442 1.00 85.00 201 GLU A N 1
ATOM 1570 C CA . GLU A 1 201 ? 10.463 -12.883 -7.424 1.00 85.00 201 GLU A CA 1
ATOM 1571 C C . GLU A 1 201 ? 9.854 -12.867 -8.833 1.00 85.00 201 GLU A C 1
ATOM 1573 O O . GLU A 1 201 ? 9.834 -11.829 -9.496 1.00 85.00 201 GLU A O 1
ATOM 1578 N N . GLU A 1 202 ? 9.318 -13.998 -9.300 1.00 89.00 202 GLU A N 1
ATOM 1579 C CA . GLU A 1 202 ? 8.620 -14.083 -10.591 1.00 89.00 202 GLU A CA 1
ATOM 1580 C C . GLU A 1 202 ? 7.399 -13.153 -10.634 1.00 89.00 202 GLU A C 1
ATOM 1582 O O . GLU A 1 202 ? 7.166 -12.459 -11.629 1.00 89.00 202 GLU A O 1
ATOM 1587 N N . HIS A 1 203 ? 6.644 -13.081 -9.537 1.00 92.19 203 HIS A N 1
ATOM 1588 C CA . HIS A 1 203 ? 5.507 -12.173 -9.418 1.00 92.19 203 HIS A CA 1
ATOM 1589 C C . HIS A 1 203 ? 5.947 -10.704 -9.394 1.00 92.19 203 HIS A C 1
ATOM 1591 O O . HIS A 1 203 ? 5.319 -9.889 -10.065 1.00 92.19 203 HIS A O 1
ATOM 1597 N N . VAL A 1 204 ? 7.018 -10.354 -8.669 1.00 89.56 204 VAL A N 1
ATOM 1598 C CA . VAL A 1 204 ? 7.580 -8.990 -8.675 1.00 89.56 204 VAL A CA 1
ATOM 1599 C C . VAL A 1 204 ? 7.982 -8.591 -10.091 1.00 89.56 204 VAL A C 1
ATOM 1601 O O . VAL A 1 204 ? 7.590 -7.521 -10.544 1.00 89.56 204 VAL A O 1
ATOM 1604 N N . ARG A 1 205 ? 8.673 -9.465 -10.831 1.00 88.69 205 ARG A N 1
ATOM 1605 C CA . ARG A 1 205 ? 9.044 -9.198 -12.230 1.00 88.69 205 ARG A CA 1
ATOM 1606 C C . ARG A 1 205 ? 7.821 -8.962 -13.112 1.00 88.69 205 ARG A C 1
ATOM 1608 O O . ARG A 1 205 ? 7.799 -8.025 -13.900 1.00 88.69 205 ARG A O 1
ATOM 1615 N N . THR A 1 206 ? 6.783 -9.776 -12.941 1.00 92.81 206 THR A N 1
ATOM 1616 C CA . THR A 1 206 ? 5.525 -9.623 -13.687 1.00 92.81 206 THR A CA 1
ATOM 1617 C C . THR A 1 206 ? 4.853 -8.278 -13.385 1.00 92.81 206 THR A C 1
ATOM 1619 O O . THR A 1 206 ? 4.361 -7.619 -14.299 1.00 92.81 206 THR A O 1
ATOM 1622 N N . LEU A 1 207 ? 4.879 -7.832 -12.123 1.00 92.88 207 LEU A N 1
ATOM 1623 C CA . LEU A 1 207 ? 4.372 -6.515 -11.723 1.00 92.88 207 LEU A CA 1
ATOM 1624 C C . LEU A 1 207 ? 5.207 -5.374 -12.308 1.00 92.88 207 LEU A C 1
ATOM 1626 O O . LEU A 1 207 ? 4.624 -4.408 -12.789 1.00 92.88 207 LEU A O 1
ATOM 1630 N N . ILE A 1 208 ? 6.540 -5.481 -12.282 1.00 90.94 208 ILE A N 1
ATOM 1631 C CA . ILE A 1 208 ? 7.446 -4.480 -12.864 1.00 90.94 208 ILE A CA 1
ATOM 1632 C C . ILE A 1 208 ? 7.170 -4.339 -14.361 1.00 90.94 208 ILE A C 1
ATOM 1634 O O . ILE A 1 208 ? 6.899 -3.232 -14.810 1.00 90.94 208 ILE A O 1
ATOM 1638 N N . ASN A 1 209 ? 7.150 -5.448 -15.108 1.00 90.81 209 ASN A N 1
ATOM 1639 C CA . ASN A 1 209 ? 6.887 -5.429 -16.549 1.00 90.81 209 ASN A CA 1
ATOM 1640 C C . ASN A 1 209 ? 5.515 -4.818 -16.860 1.00 90.81 209 ASN A C 1
ATOM 1642 O O . ASN A 1 209 ? 5.378 -4.011 -17.771 1.00 90.81 209 ASN A O 1
ATOM 1646 N N . HIS A 1 210 ? 4.485 -5.154 -16.078 1.00 90.75 210 HIS A N 1
ATOM 1647 C CA . HIS A 1 210 ? 3.164 -4.562 -16.272 1.00 90.75 210 HIS A CA 1
ATOM 1648 C C . HIS A 1 210 ? 3.154 -3.051 -15.973 1.00 90.75 210 HIS A C 1
ATOM 1650 O O . HIS A 1 210 ? 2.576 -2.279 -16.737 1.00 90.75 210 HIS A O 1
ATOM 1656 N N . LEU A 1 211 ? 3.825 -2.622 -14.898 1.00 90.31 211 LEU A N 1
ATOM 1657 C CA . LEU A 1 211 ? 3.958 -1.210 -14.530 1.00 90.31 211 LEU A CA 1
ATOM 1658 C C . LEU A 1 211 ? 4.671 -0.385 -15.606 1.00 90.31 211 LEU A C 1
ATOM 1660 O O . LEU A 1 211 ? 4.284 0.756 -15.839 1.00 90.31 211 LEU A O 1
ATOM 1664 N N . THR A 1 212 ? 5.709 -0.937 -16.235 1.00 87.62 212 THR A N 1
ATOM 1665 C CA . THR A 1 212 ? 6.527 -0.220 -17.222 1.00 87.62 212 THR A CA 1
ATOM 1666 C C . THR A 1 212 ? 5.952 -0.279 -18.637 1.00 87.62 212 THR A C 1
ATOM 1668 O O . THR A 1 212 ? 6.080 0.692 -19.375 1.00 87.62 212 THR A O 1
ATOM 1671 N N . GLU A 1 213 ? 5.309 -1.385 -19.026 1.00 87.50 213 GLU A N 1
ATOM 1672 C CA . GLU A 1 213 ? 4.816 -1.590 -20.397 1.00 87.50 213 GLU A CA 1
ATOM 1673 C C . GLU A 1 213 ? 3.344 -1.205 -20.597 1.00 87.50 213 GLU A C 1
ATOM 1675 O O . GLU A 1 213 ? 2.933 -0.904 -21.721 1.00 87.50 213 GLU A O 1
ATOM 1680 N N . ARG A 1 214 ? 2.510 -1.294 -19.550 1.00 84.00 214 ARG A N 1
ATOM 1681 C CA . ARG A 1 214 ? 1.039 -1.200 -19.671 1.00 84.00 214 ARG A CA 1
ATOM 1682 C C . ARG A 1 214 ? 0.407 -0.088 -18.844 1.00 84.00 214 ARG A C 1
ATOM 1684 O O . ARG A 1 214 ? -0.741 0.254 -19.116 1.00 84.00 214 ARG A O 1
ATOM 1691 N N . MET A 1 215 ? 1.132 0.463 -17.877 1.00 87.88 215 MET A N 1
ATOM 1692 C CA . MET A 1 215 ? 0.665 1.525 -16.989 1.00 87.88 215 MET A CA 1
ATOM 1693 C C . MET A 1 215 ? 1.485 2.801 -17.177 1.00 87.88 215 MET A C 1
ATOM 1695 O O . MET A 1 215 ? 2.546 2.805 -17.800 1.00 87.88 215 MET A O 1
ATOM 1699 N N . THR A 1 216 ? 0.994 3.911 -16.632 1.00 85.12 216 THR A N 1
ATOM 1700 C CA . THR A 1 216 ? 1.776 5.144 -16.560 1.00 85.12 216 THR A CA 1
ATOM 1701 C C . THR A 1 216 ? 2.819 5.006 -15.457 1.00 85.12 216 THR A C 1
ATOM 1703 O O . THR A 1 216 ? 2.463 4.877 -14.284 1.00 85.12 216 THR A O 1
ATOM 1706 N N . ASN A 1 217 ? 4.106 5.052 -15.821 1.00 82.94 217 ASN A N 1
ATOM 1707 C CA . ASN A 1 217 ? 5.205 4.962 -14.860 1.00 82.94 217 ASN A CA 1
ATOM 1708 C C . ASN A 1 217 ? 5.080 6.081 -13.804 1.00 82.94 217 ASN A C 1
ATOM 1710 O O . ASN A 1 217 ? 5.276 7.247 -14.147 1.00 82.94 217 ASN A O 1
ATOM 1714 N N . PRO A 1 218 ? 4.817 5.766 -12.521 1.00 80.88 218 PRO A N 1
ATOM 1715 C CA . PRO A 1 218 ? 4.551 6.769 -11.490 1.00 80.88 218 PRO A CA 1
ATOM 1716 C C . PRO A 1 218 ? 5.792 7.566 -11.056 1.00 80.88 218 PRO A C 1
ATOM 1718 O O . PRO A 1 218 ? 5.659 8.518 -10.291 1.00 80.88 218 PRO A O 1
ATOM 1721 N N . PHE A 1 219 ? 6.987 7.194 -11.522 1.00 85.56 219 PHE A N 1
ATOM 1722 C CA . PHE A 1 219 ? 8.254 7.812 -11.122 1.00 85.56 219 PHE A CA 1
ATOM 1723 C C . PHE A 1 219 ? 8.957 8.582 -12.245 1.00 85.56 219 PHE A C 1
ATOM 1725 O O . PHE A 1 219 ? 9.992 9.193 -11.989 1.00 85.56 219 PHE A O 1
ATOM 1732 N N . ASP A 1 220 ? 8.401 8.606 -13.460 1.00 79.94 220 ASP A N 1
ATOM 1733 C CA . ASP A 1 220 ? 8.916 9.449 -14.542 1.00 79.94 220 ASP A CA 1
ATOM 1734 C C . ASP A 1 220 ? 8.441 10.901 -14.385 1.00 79.94 220 ASP A C 1
ATOM 1736 O O . ASP A 1 220 ? 7.406 11.313 -14.910 1.00 79.94 220 ASP A O 1
ATOM 1740 N N . ILE A 1 221 ? 9.214 11.685 -13.634 1.00 73.25 221 ILE A N 1
ATOM 1741 C CA . ILE A 1 221 ? 8.905 13.079 -13.277 1.00 73.25 221 ILE A CA 1
ATOM 1742 C C . ILE A 1 221 ? 8.676 13.957 -14.520 1.00 73.25 221 ILE A C 1
ATOM 1744 O O . ILE A 1 221 ? 7.930 14.931 -14.440 1.00 73.25 221 ILE A O 1
ATOM 1748 N N . SER A 1 222 ? 9.284 13.622 -15.662 1.00 73.56 222 SER A N 1
ATOM 1749 C CA . SER A 1 222 ? 9.185 14.425 -16.884 1.00 73.56 222 SER A CA 1
ATOM 1750 C C . SER A 1 222 ? 7.813 14.330 -17.558 1.00 73.56 222 SER A C 1
ATOM 1752 O O . SER A 1 222 ? 7.370 15.286 -18.196 1.00 73.56 222 SER A O 1
ATOM 1754 N N . LEU A 1 223 ? 7.124 13.201 -17.377 1.00 70.81 223 LEU A N 1
ATOM 1755 C CA . LEU A 1 223 ? 5.837 12.906 -18.004 1.00 70.81 223 LEU A CA 1
ATOM 1756 C C . LEU A 1 223 ? 4.637 13.233 -17.106 1.00 70.81 223 LEU A C 1
ATOM 1758 O O . LEU A 1 223 ? 3.503 13.246 -17.591 1.00 70.81 223 LEU A O 1
ATOM 1762 N N . HIS A 1 224 ? 4.852 13.498 -15.811 1.00 72.19 224 HIS A N 1
ATOM 1763 C CA . HIS A 1 224 ? 3.747 13.700 -14.870 1.00 72.19 224 HIS A CA 1
ATOM 1764 C C . HIS A 1 224 ? 3.163 15.115 -14.931 1.00 72.19 224 HIS A C 1
ATOM 1766 O O . HIS A 1 224 ? 3.877 16.096 -14.699 1.00 72.19 224 HIS A O 1
ATOM 1772 N N . PRO A 1 225 ? 1.843 15.256 -15.161 1.00 74.44 225 PRO A N 1
ATOM 1773 C CA . PRO A 1 225 ? 1.172 16.538 -15.024 1.00 74.44 225 PRO A CA 1
ATOM 1774 C C . PRO A 1 225 ? 1.111 16.964 -13.548 1.00 74.44 225 PRO A C 1
ATOM 1776 O O . PRO A 1 225 ? 1.226 16.162 -12.625 1.00 74.44 225 PRO A O 1
ATOM 1779 N N . THR A 1 226 ? 0.842 18.247 -13.298 1.00 78.62 226 THR A N 1
ATOM 1780 C CA . THR A 1 226 ? 0.665 18.784 -11.931 1.00 78.62 226 THR A CA 1
ATOM 1781 C C . THR A 1 226 ? -0.603 18.278 -11.229 1.00 78.62 226 THR A C 1
ATOM 1783 O O . THR A 1 226 ? -0.791 18.507 -10.030 1.00 78.62 226 THR A O 1
ATOM 1786 N N . CYS A 1 227 ? -1.497 17.613 -11.964 1.00 82.56 227 CYS A N 1
ATOM 1787 C CA . CYS A 1 227 ? -2.723 17.021 -11.442 1.00 82.56 227 CYS A CA 1
ATOM 1788 C C . CYS A 1 227 ? -2.531 15.541 -11.093 1.00 82.56 227 CYS A C 1
ATOM 1790 O O . CYS A 1 227 ? -1.667 14.866 -11.645 1.00 82.56 227 CYS A O 1
ATOM 1792 N N . LEU A 1 228 ? -3.341 15.031 -10.160 1.00 87.12 228 LEU A N 1
ATOM 1793 C CA . LEU A 1 228 ? -3.304 13.606 -9.828 1.00 87.12 228 LEU A CA 1
ATOM 1794 C C . LEU A 1 228 ? -3.832 12.787 -11.006 1.00 87.12 228 LEU A C 1
ATOM 1796 O O . LEU A 1 228 ? -4.839 13.156 -11.613 1.00 87.12 228 LEU A O 1
ATOM 1800 N N . ILE A 1 229 ? -3.185 11.656 -11.271 1.00 86.31 229 ILE A N 1
ATOM 1801 C CA . ILE A 1 229 ? -3.556 10.730 -12.340 1.00 86.31 229 ILE A CA 1
ATOM 1802 C C . ILE A 1 229 ? -3.846 9.339 -11.782 1.00 86.31 229 ILE A C 1
ATOM 1804 O O . ILE A 1 229 ? -3.296 8.936 -10.755 1.00 86.31 229 ILE A O 1
ATOM 1808 N N . ASN A 1 230 ? -4.723 8.602 -12.456 1.00 87.06 230 ASN A N 1
ATOM 1809 C CA . ASN A 1 230 ? -4.852 7.164 -12.250 1.00 87.06 230 ASN A CA 1
ATOM 1810 C C . ASN A 1 230 ? -3.676 6.470 -12.959 1.00 87.06 230 ASN A C 1
ATOM 1812 O O . ASN A 1 230 ? -3.478 6.691 -14.149 1.00 87.06 230 ASN A O 1
ATOM 1816 N N . ILE A 1 231 ? -2.905 5.638 -12.252 1.00 86.44 231 ILE A N 1
ATOM 1817 C CA . ILE A 1 231 ? -1.690 5.020 -12.821 1.00 86.44 231 ILE A CA 1
ATOM 1818 C C . ILE A 1 231 ? -2.003 3.952 -13.878 1.00 86.44 231 ILE A C 1
ATOM 1820 O O . ILE A 1 231 ? -1.169 3.674 -14.730 1.00 86.44 231 ILE A O 1
ATOM 1824 N N . SER A 1 232 ? -3.198 3.361 -13.834 1.00 84.75 232 SER A N 1
ATOM 1825 C CA . SER A 1 232 ? -3.662 2.347 -14.786 1.00 84.75 232 SER A CA 1
ATOM 1826 C C . SER A 1 232 ? -4.080 2.965 -16.115 1.00 84.75 232 SER A C 1
ATOM 1828 O O . SER A 1 232 ? -3.656 2.521 -17.178 1.00 84.75 232 SER A O 1
ATOM 1830 N N . THR A 1 233 ? -4.893 4.022 -16.057 1.00 81.31 233 THR A N 1
ATOM 1831 C CA . THR A 1 233 ? -5.516 4.619 -17.250 1.00 81.31 233 THR A CA 1
ATOM 1832 C C . THR A 1 233 ? -4.845 5.907 -17.718 1.00 81.31 233 THR A C 1
ATOM 1834 O O . THR A 1 233 ? -5.127 6.379 -18.814 1.00 81.31 233 THR A O 1
ATOM 1837 N N . GLY A 1 234 ? -3.998 6.525 -16.893 1.00 78.56 234 GLY A N 1
ATOM 1838 C CA . GLY A 1 234 ? -3.429 7.851 -17.145 1.00 78.56 234 GLY A CA 1
ATOM 1839 C C . GLY A 1 234 ? -4.444 8.996 -17.022 1.00 78.56 234 GLY A C 1
ATOM 1840 O O . GLY A 1 234 ? -4.106 10.150 -17.277 1.00 78.56 234 GLY A O 1
ATOM 1841 N N . MET A 1 235 ? -5.694 8.720 -16.629 1.00 80.88 235 MET A N 1
ATOM 1842 C CA . MET A 1 235 ? -6.732 9.748 -16.570 1.00 80.88 235 MET A CA 1
ATOM 1843 C C . MET A 1 235 ? -6.512 10.737 -15.428 1.00 80.88 235 MET A C 1
ATOM 1845 O O . MET A 1 235 ? -6.240 10.357 -14.287 1.00 80.88 235 MET A O 1
ATOM 1849 N N . HIS A 1 236 ? -6.729 12.014 -15.735 1.00 83.94 236 HIS A N 1
ATOM 1850 C CA . HIS A 1 236 ? -6.632 13.102 -14.773 1.00 83.94 236 HIS A CA 1
ATOM 1851 C C . HIS A 1 236 ? -7.828 13.110 -13.819 1.00 83.94 236 HIS A C 1
ATOM 1853 O O . HIS A 1 236 ? -8.985 12.922 -14.206 1.00 83.94 236 HIS A O 1
ATOM 1859 N N . VAL A 1 237 ? -7.544 13.381 -12.552 1.00 85.12 237 VAL A N 1
ATOM 1860 C CA . VAL A 1 237 ? -8.553 13.505 -11.503 1.00 85.12 237 VAL A CA 1
ATOM 1861 C C . VAL A 1 237 ? -9.231 14.873 -11.578 1.00 85.12 237 VAL A C 1
ATOM 1863 O O . VAL A 1 237 ? -8.593 15.889 -11.852 1.00 85.12 237 VAL A O 1
ATOM 1866 N N . SER A 1 238 ? -10.536 14.926 -11.289 1.00 87.81 238 SER A N 1
ATOM 1867 C CA . SER A 1 238 ? -11.248 16.203 -11.181 1.00 87.81 238 SER A CA 1
ATOM 1868 C C . SER A 1 238 ? -10.673 17.082 -10.052 1.00 87.81 238 SER A C 1
ATOM 1870 O O . SER A 1 238 ? -10.254 16.558 -9.013 1.00 87.81 238 SER A O 1
ATOM 1872 N N . PRO A 1 239 ? -10.700 18.423 -10.176 1.00 86.94 239 PRO A N 1
ATOM 1873 C CA . PRO A 1 239 ? -10.135 19.314 -9.157 1.00 86.94 239 PRO A CA 1
ATOM 1874 C C . PRO A 1 239 ? -10.727 19.115 -7.750 1.00 86.94 239 PRO A C 1
ATOM 1876 O O . PRO A 1 239 ? -10.020 19.259 -6.751 1.00 86.94 239 PRO A O 1
ATOM 1879 N N . GLU A 1 240 ? -12.011 18.746 -7.659 1.00 89.25 240 GLU A N 1
ATOM 1880 C CA . GLU A 1 240 ? -12.691 18.442 -6.391 1.00 89.25 240 GLU A CA 1
ATOM 1881 C C . GLU A 1 240 ? -12.060 17.231 -5.691 1.00 89.25 240 GLU A C 1
ATOM 1883 O O . GLU A 1 240 ? -11.705 17.297 -4.511 1.00 89.25 240 GLU A O 1
ATOM 1888 N N . ILE A 1 241 ? -11.876 16.135 -6.430 1.00 88.50 241 ILE A N 1
ATOM 1889 C CA . ILE A 1 241 ? -11.327 14.888 -5.893 1.00 88.50 241 ILE A CA 1
ATOM 1890 C C . ILE A 1 241 ? -9.841 15.059 -5.585 1.00 88.50 241 ILE A C 1
ATOM 1892 O O . ILE A 1 241 ? -9.389 14.621 -4.529 1.00 88.50 241 ILE A O 1
ATOM 1896 N N . GLN A 1 242 ? -9.090 15.769 -6.431 1.00 90.31 242 GLN A N 1
ATOM 1897 C CA . GLN A 1 242 ? -7.685 16.072 -6.167 1.00 90.31 242 GLN A CA 1
ATOM 1898 C C . GLN A 1 242 ? -7.516 16.838 -4.852 1.00 90.31 242 GLN A C 1
ATOM 1900 O O . GLN A 1 242 ? -6.718 16.439 -4.002 1.00 90.31 242 GLN A O 1
ATOM 1905 N N . LYS A 1 243 ? -8.307 17.896 -4.634 1.00 90.88 243 LYS A N 1
ATOM 1906 C CA . LYS A 1 243 ? -8.292 18.642 -3.370 1.00 90.88 243 LYS A CA 1
ATOM 1907 C C . LYS A 1 243 ? -8.653 17.738 -2.188 1.00 90.88 243 LYS A C 1
ATOM 1909 O O . LYS A 1 243 ? -7.987 17.790 -1.153 1.00 90.88 243 LYS A O 1
ATOM 1914 N N . SER A 1 244 ? -9.668 16.887 -2.341 1.00 91.31 244 SER A N 1
ATOM 1915 C CA . SER A 1 244 ? -10.101 15.953 -1.296 1.00 91.31 244 SER A CA 1
ATOM 1916 C C . SER A 1 244 ? -9.014 14.930 -0.928 1.00 91.31 244 SER A C 1
ATOM 1918 O O . SER A 1 244 ? -8.818 14.643 0.251 1.00 91.31 244 SER A O 1
ATOM 1920 N N . LEU A 1 245 ? -8.288 14.394 -1.912 1.00 90.75 245 LEU A N 1
ATOM 1921 C CA . LEU A 1 245 ? -7.205 13.430 -1.699 1.00 90.75 245 LEU A CA 1
ATOM 1922 C C . LEU A 1 245 ? -5.976 14.076 -1.047 1.00 90.75 245 LEU A C 1
ATOM 1924 O O . LEU A 1 245 ? -5.431 13.526 -0.092 1.00 90.75 245 LEU A O 1
ATOM 1928 N N . LEU A 1 246 ? -5.571 15.265 -1.503 1.00 90.69 246 LEU A N 1
ATOM 1929 C CA . LEU A 1 246 ? -4.415 15.980 -0.943 1.00 90.69 246 LEU A CA 1
ATOM 1930 C C . LEU A 1 246 ? -4.646 16.429 0.509 1.00 90.69 246 LEU A C 1
ATOM 1932 O O . LEU A 1 246 ? -3.724 16.422 1.319 1.00 90.69 246 LEU A O 1
ATOM 1936 N N . THR A 1 247 ? -5.892 16.749 0.867 1.00 91.12 247 THR A N 1
ATOM 1937 C CA . THR A 1 247 ? -6.290 17.154 2.230 1.00 91.12 247 THR A CA 1
ATOM 1938 C C . THR A 1 247 ? -6.739 15.981 3.115 1.00 91.12 247 THR A C 1
A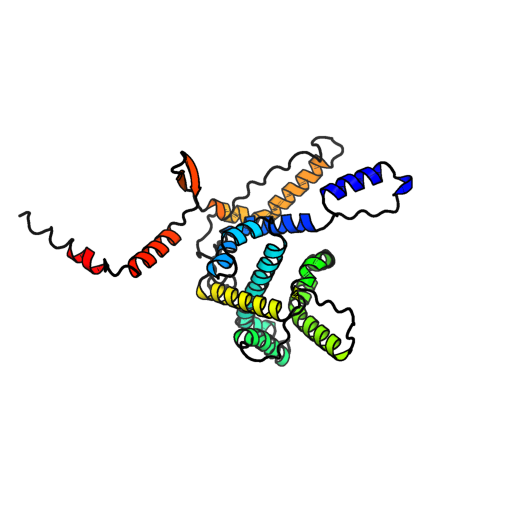TOM 1940 O O . THR A 1 247 ? -7.238 16.185 4.228 1.00 91.12 247 THR A O 1
ATOM 1943 N N . ALA A 1 248 ? -6.554 14.733 2.667 1.00 89.06 248 ALA A N 1
ATOM 1944 C CA . ALA A 1 248 ? -7.017 13.542 3.380 1.00 89.06 248 ALA A CA 1
ATOM 1945 C C . ALA A 1 248 ? -6.396 13.398 4.775 1.00 89.06 248 ALA A C 1
ATOM 1947 O O . ALA A 1 248 ? -7.099 13.117 5.749 1.00 89.06 248 ALA A O 1
ATOM 1948 N N . ILE A 1 249 ? -5.085 13.629 4.882 1.00 88.31 249 ILE A N 1
ATOM 1949 C CA . ILE A 1 249 ? -4.342 13.527 6.146 1.00 88.31 249 ILE A CA 1
ATOM 1950 C C . ILE A 1 249 ? -4.795 14.620 7.119 1.00 88.31 249 ILE A C 1
ATOM 1952 O O . ILE A 1 249 ? -5.036 14.351 8.296 1.00 88.31 249 ILE A O 1
ATOM 1956 N N . GLU A 1 250 ? -4.961 15.849 6.632 1.00 90.75 250 GLU A N 1
ATOM 1957 C CA . GLU A 1 250 ? -5.435 16.981 7.433 1.00 90.75 250 GLU A CA 1
ATOM 1958 C C . GLU A 1 250 ? -6.851 16.735 7.961 1.00 90.75 250 GLU A C 1
ATOM 1960 O O . GLU A 1 250 ? -7.118 16.907 9.152 1.00 90.75 250 GLU A O 1
ATOM 1965 N N . THR A 1 251 ? -7.739 16.248 7.093 1.00 89.38 251 THR A N 1
ATOM 1966 C CA . THR A 1 251 ? -9.110 15.863 7.446 1.00 89.38 251 THR A CA 1
ATOM 1967 C C . THR A 1 251 ? -9.118 14.739 8.481 1.00 89.38 251 THR A C 1
ATOM 1969 O O . THR A 1 251 ? -9.845 14.817 9.472 1.00 89.38 251 THR A O 1
ATOM 1972 N N . GLY A 1 252 ? -8.269 13.721 8.311 1.00 88.94 252 GLY A N 1
ATOM 1973 C CA . GLY A 1 252 ? -8.096 12.640 9.282 1.00 88.94 252 GLY A CA 1
ATOM 1974 C C . GLY A 1 252 ? -7.639 13.149 10.652 1.00 88.94 252 GLY A C 1
ATOM 1975 O O . GLY A 1 252 ? -8.247 12.814 11.668 1.00 88.94 252 GLY A O 1
ATOM 1976 N N . ASN A 1 253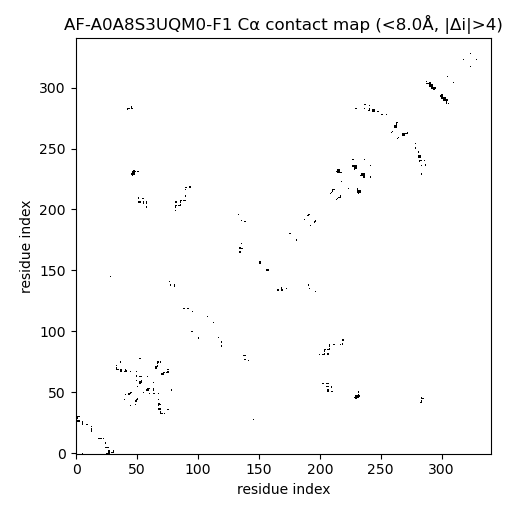 ? -6.637 14.030 10.683 1.00 90.44 253 ASN A N 1
ATOM 1977 C CA . ASN A 1 253 ? -6.148 14.656 11.914 1.00 90.44 253 ASN A CA 1
ATOM 1978 C C . ASN A 1 253 ? -7.215 15.524 12.592 1.00 90.44 253 ASN A C 1
ATOM 1980 O O . ASN A 1 253 ? -7.346 15.501 13.817 1.00 90.44 253 ASN A O 1
ATOM 1984 N N . LYS A 1 254 ? -8.008 16.269 11.815 1.00 90.75 254 LYS A N 1
ATOM 1985 C CA . LYS A 1 254 ? -9.138 17.052 12.329 1.00 90.75 254 LYS A CA 1
ATOM 1986 C C . LYS A 1 254 ? -10.197 16.149 12.965 1.00 90.75 254 LYS A C 1
ATOM 1988 O O . LYS A 1 254 ? -10.648 16.441 14.071 1.00 90.75 254 LYS A O 1
ATOM 1993 N N . ASN A 1 255 ? -10.544 15.040 12.314 1.00 88.81 255 ASN A N 1
ATOM 1994 C CA . ASN A 1 255 ? -11.505 14.069 12.838 1.00 88.81 255 ASN A CA 1
ATOM 1995 C C . ASN A 1 255 ? -10.995 13.403 14.121 1.00 88.81 255 ASN A C 1
ATOM 1997 O O . ASN A 1 255 ? -11.750 13.275 15.081 1.00 88.81 255 ASN A O 1
ATOM 2001 N N . LEU A 1 256 ? -9.705 13.054 14.176 1.00 88.19 256 LEU A N 1
ATOM 2002 C CA . LEU A 1 256 ? -9.075 12.516 15.381 1.00 88.19 256 LEU A CA 1
ATOM 2003 C C . LEU A 1 256 ? -9.131 13.516 16.543 1.00 88.19 256 LEU A C 1
ATOM 2005 O O . LEU A 1 256 ? -9.552 13.157 17.639 1.00 88.19 256 LEU A O 1
ATOM 2009 N N . ARG A 1 257 ? -8.759 14.781 16.307 1.00 89.06 257 ARG A N 1
ATOM 2010 C CA . ARG A 1 257 ? -8.836 15.840 17.330 1.00 89.06 257 ARG A CA 1
ATOM 2011 C C . ARG A 1 257 ? -10.268 16.061 17.806 1.00 89.06 257 ARG A C 1
ATOM 2013 O O . ARG A 1 257 ? -10.497 16.169 19.005 1.00 89.06 257 ARG A O 1
ATOM 2020 N N . SER A 1 258 ? -11.231 16.088 16.885 1.00 87.88 258 SER A N 1
ATOM 2021 C CA . SER A 1 258 ? -12.647 16.205 17.237 1.00 87.88 258 SER A CA 1
ATOM 2022 C C . SER A 1 258 ? -13.118 15.025 18.082 1.00 87.88 258 SER A C 1
ATOM 2024 O O . SER A 1 258 ? -13.868 15.229 19.029 1.00 87.88 258 SER A O 1
ATOM 2026 N N . PHE A 1 259 ? -12.681 13.804 17.767 1.00 86.38 259 PHE A N 1
ATOM 2027 C CA . PHE A 1 259 ? -13.010 12.625 18.561 1.00 86.38 259 PHE A CA 1
ATOM 2028 C C . PHE A 1 259 ? -12.437 12.728 19.976 1.00 86.38 259 PHE A C 1
ATOM 2030 O O . PHE A 1 259 ? -13.186 12.588 20.937 1.00 86.38 259 PHE A O 1
ATOM 2037 N N . VAL A 1 260 ? -11.146 13.045 20.117 1.00 86.88 260 VAL A N 1
ATOM 2038 C CA . VAL A 1 260 ? -10.495 13.213 21.428 1.00 86.88 260 VAL A CA 1
ATOM 2039 C C . VAL A 1 260 ? -11.217 14.279 22.257 1.00 86.88 260 VAL A C 1
ATOM 2041 O O . VAL A 1 260 ? -11.589 14.018 23.397 1.00 86.88 260 VAL A O 1
ATOM 2044 N N . ASN A 1 261 ? -11.512 15.436 21.664 1.00 85.19 261 ASN A N 1
ATOM 2045 C CA . ASN A 1 261 ? -12.170 16.539 22.364 1.00 85.19 261 ASN A CA 1
ATOM 2046 C C . ASN A 1 261 ? -13.642 16.267 22.713 1.00 85.19 261 ASN A C 1
ATOM 2048 O O . ASN A 1 261 ? -14.161 16.889 23.632 1.00 85.19 261 ASN A O 1
ATOM 2052 N N . ASN A 1 262 ? -14.342 15.386 21.999 1.00 83.19 262 ASN A N 1
ATOM 2053 C CA . ASN A 1 262 ? -15.761 15.123 22.259 1.00 83.19 262 ASN A CA 1
ATOM 2054 C C . ASN A 1 262 ? -15.977 13.891 23.144 1.00 83.19 262 ASN A C 1
ATOM 2056 O O . ASN A 1 262 ? -16.850 13.903 24.011 1.00 83.19 262 ASN A O 1
ATOM 2060 N N . ALA A 1 263 ? -15.215 12.824 22.903 1.00 79.12 263 ALA A N 1
ATOM 2061 C CA . ALA A 1 263 ? -15.414 11.517 23.523 1.00 79.12 263 ALA A CA 1
ATOM 2062 C C . ALA A 1 263 ? -14.556 11.300 24.778 1.00 79.12 263 ALA A C 1
ATOM 2064 O O . ALA A 1 263 ? -14.905 10.458 25.601 1.00 79.12 263 ALA A O 1
ATOM 2065 N N . LEU A 1 264 ? -13.438 12.026 24.921 1.00 76.25 264 LEU A N 1
ATOM 2066 C CA . LEU A 1 264 ? -12.532 11.912 26.075 1.00 76.25 264 LEU A CA 1
ATOM 2067 C C . LEU A 1 264 ? -12.565 13.138 26.998 1.00 76.25 264 LEU A C 1
ATOM 2069 O O . LEU A 1 264 ? -11.909 13.130 28.037 1.00 76.25 264 LEU A O 1
ATOM 2073 N N . SER A 1 265 ? -13.324 14.178 26.647 1.00 75.44 265 SER A N 1
ATOM 2074 C CA . SER A 1 265 ? -13.530 15.323 27.535 1.00 75.44 265 SER A CA 1
ATOM 2075 C C . SER A 1 265 ? -14.462 14.970 28.690 1.00 75.44 265 SER A C 1
ATOM 2077 O O . SER A 1 265 ? -15.430 14.226 28.533 1.00 75.44 265 SER A O 1
ATOM 2079 N N . THR A 1 266 ? -14.202 15.578 29.846 1.00 67.88 266 THR A N 1
ATOM 2080 C CA . THR A 1 266 ? -15.007 15.464 31.075 1.00 67.88 266 THR A CA 1
ATOM 2081 C C . THR A 1 266 ? -16.450 15.941 30.916 1.00 67.88 266 THR A C 1
ATOM 2083 O O . THR A 1 266 ? -17.303 15.598 31.728 1.00 67.88 266 THR A O 1
ATOM 2086 N N . ASP A 1 267 ? -16.734 16.693 29.853 1.00 68.25 267 ASP A N 1
ATOM 2087 C CA . ASP A 1 267 ? -18.000 17.393 29.631 1.00 68.25 267 ASP A CA 1
ATOM 2088 C C . ASP A 1 267 ? -19.144 16.478 29.152 1.00 68.25 267 ASP A C 1
ATOM 2090 O O . ASP A 1 267 ? -20.255 16.952 28.924 1.00 68.25 267 ASP A O 1
ATOM 2094 N N . GLY A 1 268 ? -18.894 15.177 28.948 1.00 60.75 268 GLY A N 1
ATOM 2095 C CA . GLY A 1 268 ? -19.939 14.175 28.694 1.00 60.75 268 GLY A CA 1
ATOM 2096 C C . GLY A 1 268 ? -20.740 14.349 27.394 1.00 60.75 268 GLY A C 1
ATOM 2097 O O . GLY A 1 268 ? -21.788 13.726 27.240 1.00 60.75 268 GLY A O 1
ATOM 2098 N N . LYS A 1 269 ? -20.274 15.173 26.442 1.00 65.31 269 LYS A N 1
ATOM 2099 C CA . LYS A 1 269 ? -21.018 15.510 25.209 1.00 65.31 269 LYS A CA 1
ATOM 2100 C C . LYS A 1 269 ? -21.265 14.322 24.276 1.00 65.31 269 LYS A C 1
ATOM 2102 O O . LYS A 1 269 ? -22.246 14.329 23.538 1.00 65.31 269 LYS A O 1
ATOM 2107 N N . SER A 1 270 ? -20.389 13.320 24.269 1.00 71.12 270 SER A N 1
ATOM 2108 C CA . SER A 1 270 ? -20.566 12.110 23.460 1.00 71.12 270 SER A CA 1
ATOM 2109 C C . SER A 1 270 ? -19.964 10.893 24.151 1.00 71.12 270 SER A C 1
ATOM 2111 O O . SER A 1 270 ? -18.901 10.983 24.759 1.00 71.12 270 SER A O 1
ATOM 2113 N N . SER A 1 271 ? -20.642 9.748 24.055 1.00 74.50 271 SER A N 1
ATOM 2114 C CA . SER A 1 271 ? -20.122 8.482 24.578 1.00 74.50 271 SER A CA 1
ATOM 2115 C C . SER A 1 271 ? -18.951 7.992 23.728 1.00 74.50 271 SER A C 1
ATOM 2117 O O . SER A 1 271 ? -19.032 7.998 22.498 1.00 74.50 271 SER A O 1
ATOM 2119 N N . PHE A 1 272 ? -17.907 7.473 24.376 1.00 75.50 272 PHE A N 1
ATOM 2120 C CA . PHE A 1 272 ? -16.786 6.795 23.717 1.00 75.50 272 PHE A CA 1
ATOM 2121 C C . PHE A 1 272 ? -17.232 5.657 22.782 1.00 75.50 272 PHE A C 1
ATOM 2123 O O . PHE A 1 272 ? -16.582 5.384 21.778 1.00 75.50 272 PHE A O 1
ATOM 2130 N N . TYR A 1 273 ? -18.365 5.018 23.084 1.00 78.69 273 TYR A N 1
ATOM 2131 C CA . TYR A 1 273 ? -18.917 3.906 22.305 1.00 78.69 273 TYR A CA 1
ATOM 2132 C C . TYR A 1 273 ? -19.810 4.348 21.139 1.00 78.69 273 TYR A C 1
ATOM 2134 O O . TYR A 1 273 ? -20.374 3.503 20.443 1.00 78.69 273 TYR A O 1
ATOM 2142 N N . SER A 1 274 ? -19.982 5.656 20.931 1.00 81.19 274 SER A N 1
ATOM 2143 C CA . SER A 1 274 ? -20.778 6.154 19.812 1.00 81.19 274 SER A CA 1
ATOM 2144 C C . SER A 1 274 ? -20.100 5.843 18.466 1.00 81.19 274 SER A C 1
ATOM 2146 O O . SER A 1 274 ? -18.871 5.912 18.359 1.00 81.19 274 SER A O 1
ATOM 2148 N N . PRO A 1 275 ? -20.869 5.481 17.420 1.00 81.06 275 PRO A N 1
ATOM 2149 C CA . PRO A 1 275 ? -20.304 5.237 16.100 1.00 81.06 275 PRO A CA 1
ATOM 2150 C C . PRO A 1 275 ? -19.577 6.469 15.550 1.00 81.06 275 PRO A C 1
ATOM 2152 O O . PRO A 1 275 ? -20.111 7.578 15.558 1.00 81.06 275 PRO A O 1
ATOM 2155 N N . LEU A 1 276 ? -18.377 6.261 15.004 1.00 82.69 276 LEU A N 1
ATOM 2156 C CA . LEU A 1 276 ? -17.632 7.310 14.313 1.00 82.69 276 LEU A CA 1
ATOM 2157 C C . LEU A 1 276 ? -18.304 7.662 12.979 1.00 82.69 276 LEU A C 1
ATOM 2159 O O . LEU A 1 276 ? -18.596 6.785 12.161 1.00 82.69 276 LEU A O 1
ATOM 2163 N N . SER A 1 277 ? -18.498 8.957 12.728 1.00 81.00 277 SER A N 1
ATOM 2164 C CA . SER A 1 277 ? -18.998 9.448 11.443 1.00 81.00 277 SER A CA 1
ATOM 2165 C C . SER A 1 277 ? -17.988 9.189 10.324 1.00 81.00 277 SER A C 1
ATOM 2167 O O . SER A 1 277 ? -16.787 9.413 10.491 1.00 81.00 277 SER A O 1
ATOM 2169 N N . ARG A 1 278 ? -18.472 8.777 9.147 1.00 82.50 278 ARG A N 1
ATOM 2170 C CA . ARG A 1 278 ? -17.627 8.637 7.952 1.00 82.50 278 ARG A CA 1
ATOM 2171 C C . ARG A 1 278 ? -17.163 10.012 7.467 1.00 82.50 278 ARG A C 1
ATOM 2173 O O . ARG A 1 278 ? -17.940 10.958 7.461 1.00 82.50 278 ARG A O 1
ATOM 2180 N N . SER A 1 279 ? -15.915 10.103 7.005 1.00 78.75 279 SER A N 1
ATOM 2181 C CA . SER A 1 279 ? -15.325 11.352 6.498 1.00 78.75 279 SER A CA 1
ATOM 2182 C C . SER A 1 279 ? -15.891 11.812 5.150 1.00 78.75 279 SER A C 1
ATOM 2184 O O . SER A 1 279 ? -15.646 12.950 4.767 1.00 78.75 279 SER A O 1
ATOM 2186 N N . ASN A 1 280 ? -16.617 10.943 4.430 1.00 82.75 280 ASN A N 1
ATOM 2187 C CA . ASN A 1 280 ? -17.143 11.186 3.077 1.00 82.75 280 ASN A CA 1
ATOM 2188 C C . ASN A 1 280 ? -16.086 11.730 2.099 1.00 82.75 280 ASN A C 1
ATOM 2190 O O . ASN A 1 280 ? -16.386 12.548 1.233 1.00 82.75 280 ASN A O 1
ATOM 2194 N N . LEU A 1 281 ? -14.845 11.266 2.260 1.00 86.44 281 LEU A N 1
ATOM 2195 C CA . LEU A 1 281 ? -13.721 11.667 1.428 1.00 86.44 281 LEU A CA 1
ATOM 2196 C C . LEU A 1 281 ? -13.950 11.216 -0.015 1.00 86.44 281 LEU A C 1
ATOM 2198 O O . LEU A 1 281 ? -14.218 10.035 -0.251 1.00 86.44 281 LEU A O 1
ATOM 2202 N N . LYS A 1 282 ? -13.831 12.159 -0.950 1.00 89.25 282 LYS A N 1
ATOM 2203 C CA . LYS A 1 282 ? -13.966 11.891 -2.376 1.00 89.25 282 LYS A CA 1
ATOM 2204 C C . LYS A 1 282 ? -12.691 11.243 -2.903 1.00 89.25 282 LYS A C 1
ATOM 2206 O O . LYS A 1 282 ? -11.598 11.764 -2.687 1.00 89.25 282 LYS A O 1
ATOM 2211 N N . ILE A 1 283 ? -12.833 10.104 -3.565 1.00 89.44 283 ILE A N 1
ATOM 2212 C CA . ILE A 1 283 ? -11.731 9.272 -4.063 1.00 89.44 283 ILE A CA 1
ATOM 2213 C C . ILE A 1 283 ? -11.883 9.010 -5.563 1.00 89.44 283 ILE A C 1
ATOM 2215 O O . ILE A 1 283 ? -12.904 9.339 -6.157 1.00 89.44 283 ILE A O 1
ATOM 2219 N N . PHE A 1 284 ? -10.897 8.351 -6.176 1.00 86.25 284 PHE A N 1
ATOM 2220 C CA . PHE A 1 284 ? -10.956 7.929 -7.582 1.00 86.25 284 PHE A CA 1
ATOM 2221 C C . PHE A 1 284 ? -12.226 7.132 -7.927 1.00 86.25 284 PHE A C 1
ATOM 2223 O O . PHE A 1 284 ? -12.773 7.295 -9.011 1.00 86.25 284 PHE A O 1
ATOM 2230 N N . ALA A 1 285 ? -12.765 6.358 -6.977 1.00 83.56 285 ALA A N 1
ATOM 2231 C CA . ALA A 1 285 ? -14.030 5.635 -7.142 1.00 83.56 285 ALA A CA 1
ATOM 2232 C C . ALA A 1 285 ? -15.250 6.541 -7.404 1.00 83.56 285 ALA A C 1
ATOM 2234 O O . ALA A 1 285 ? -16.285 6.053 -7.848 1.00 83.56 285 ALA A O 1
ATOM 2235 N N . ASP A 1 286 ? -15.166 7.833 -7.074 1.00 84.62 286 ASP A N 1
ATOM 2236 C CA . ASP A 1 286 ? -16.241 8.803 -7.294 1.00 84.62 286 ASP A CA 1
ATOM 2237 C C . ASP A 1 286 ? -16.157 9.463 -8.683 1.00 84.62 286 ASP A C 1
ATOM 2239 O O . ASP A 1 286 ? -17.117 10.109 -9.103 1.00 84.62 286 ASP A O 1
ATOM 2243 N N . MET A 1 287 ? -15.045 9.282 -9.416 1.00 76.25 287 MET A N 1
ATOM 2244 C CA . MET A 1 287 ? -14.943 9.670 -10.834 1.00 76.25 287 MET A CA 1
ATOM 2245 C C . MET A 1 287 ? -15.800 8.760 -11.717 1.00 76.25 287 MET A C 1
ATOM 2247 O O . MET A 1 287 ? -16.380 9.199 -12.711 1.00 76.25 287 MET A O 1
ATOM 2251 N N . SER A 1 288 ? -15.887 7.480 -11.360 1.00 66.12 288 SER A N 1
ATOM 2252 C CA . SER A 1 288 ? -16.594 6.470 -12.127 1.00 66.12 288 SER A CA 1
ATOM 2253 C C . SER A 1 288 ? -18.078 6.422 -11.750 1.00 66.12 288 SER A C 1
ATOM 2255 O O . SER A 1 288 ? -18.485 5.888 -10.717 1.00 66.12 288 SER A O 1
ATOM 2257 N N . LYS A 1 289 ? -18.940 6.965 -12.619 1.00 61.91 289 LYS A N 1
ATOM 2258 C CA . LYS A 1 289 ? -20.397 6.854 -12.449 1.00 61.91 289 LYS A CA 1
ATOM 2259 C C . LYS A 1 289 ? -20.803 5.379 -12.496 1.00 61.91 289 LYS A C 1
ATOM 2261 O O . LYS A 1 289 ? -20.599 4.707 -13.501 1.00 61.91 289 LYS A O 1
ATOM 2266 N N . LYS A 1 290 ? -21.405 4.870 -11.418 1.00 61.94 290 LYS A N 1
ATOM 2267 C CA . LYS A 1 290 ? -21.964 3.512 -11.400 1.00 61.94 290 LYS A CA 1
ATOM 2268 C C . LYS A 1 290 ? -23.239 3.475 -12.228 1.00 61.94 290 LYS A C 1
ATOM 2270 O O . LYS A 1 290 ? -24.221 4.130 -11.872 1.00 61.94 290 LYS A O 1
ATOM 2275 N N . THR A 1 291 ? -23.246 2.690 -13.295 1.00 57.94 291 THR A N 1
ATOM 2276 C CA . THR A 1 291 ? -24.424 2.546 -14.148 1.00 57.94 291 THR A CA 1
ATOM 2277 C C . THR A 1 291 ? -25.401 1.576 -13.475 1.00 57.94 291 THR A C 1
ATOM 2279 O O . THR A 1 291 ? -25.003 0.461 -13.122 1.00 57.94 291 THR A O 1
ATOM 2282 N N . PRO A 1 292 ? -26.662 1.971 -13.224 1.00 56.50 292 PRO A N 1
ATOM 2283 C CA . PRO A 1 292 ? -27.662 1.046 -12.710 1.00 56.50 292 PRO A CA 1
ATOM 2284 C C . PRO A 1 292 ? -28.014 0.032 -13.801 1.00 56.50 292 PRO A C 1
ATOM 2286 O O . PRO A 1 292 ? -28.476 0.400 -14.878 1.00 56.50 292 PRO A O 1
ATOM 2289 N N . PHE A 1 293 ? -27.805 -1.248 -13.518 1.00 55.66 293 PHE A N 1
ATOM 2290 C CA . PHE A 1 293 ? -28.198 -2.355 -14.377 1.00 55.66 293 PHE A CA 1
ATOM 2291 C C . PHE A 1 293 ? -29.280 -3.176 -13.682 1.00 55.66 293 PHE A C 1
ATOM 2293 O O . PHE A 1 293 ? -29.149 -3.520 -12.511 1.00 55.66 293 PHE A O 1
ATOM 2300 N N . ARG A 1 294 ? -30.360 -3.514 -14.387 1.00 63.31 294 ARG A N 1
ATOM 2301 C CA . ARG A 1 294 ? -31.446 -4.318 -13.818 1.00 63.31 294 ARG A CA 1
ATOM 2302 C C . ARG A 1 294 ? -31.181 -5.795 -14.101 1.00 63.31 294 ARG A C 1
ATOM 2304 O O . ARG A 1 294 ? -31.148 -6.208 -15.256 1.00 63.31 294 ARG A O 1
ATOM 2311 N N . SER A 1 295 ? -30.968 -6.585 -13.051 1.00 66.94 295 SER A N 1
ATOM 2312 C CA . SER A 1 295 ? -30.833 -8.039 -13.153 1.00 66.94 295 SER A CA 1
ATOM 2313 C C . SER A 1 295 ? -32.130 -8.672 -13.661 1.00 66.94 295 SER A C 1
ATOM 2315 O O . SER A 1 295 ? -33.229 -8.171 -13.416 1.00 66.94 295 SER A O 1
ATOM 2317 N N . ARG A 1 296 ? -32.009 -9.845 -14.292 1.00 65.06 296 ARG A N 1
ATOM 2318 C CA . ARG A 1 296 ? -33.141 -10.689 -14.704 1.00 65.06 296 ARG A CA 1
ATOM 2319 C C . ARG A 1 296 ? -33.999 -11.150 -13.511 1.00 65.06 296 ARG A C 1
ATOM 2321 O O . ARG A 1 296 ? -35.153 -11.509 -13.702 1.00 65.06 296 ARG A O 1
ATOM 2328 N N . THR A 1 297 ? -33.445 -11.103 -12.297 1.00 72.44 297 THR A N 1
ATOM 2329 C CA . THR A 1 297 ? -34.121 -11.399 -11.019 1.00 72.44 297 THR A CA 1
ATOM 2330 C C . THR A 1 297 ? -34.815 -10.189 -10.377 1.00 72.44 297 THR A C 1
ATOM 2332 O O . THR A 1 297 ? -35.405 -10.335 -9.315 1.00 72.44 297 THR A O 1
ATOM 2335 N N . GLY A 1 298 ? -34.774 -9.004 -11.000 1.00 67.75 298 GLY A N 1
ATOM 2336 C CA . GLY A 1 298 ? -35.445 -7.790 -10.512 1.00 67.75 298 GLY A CA 1
ATOM 2337 C C . GLY A 1 298 ? -34.575 -6.852 -9.667 1.00 67.75 298 GLY A C 1
ATOM 2338 O O . GLY A 1 298 ? -34.940 -5.686 -9.513 1.00 67.75 298 GLY A O 1
ATOM 2339 N N . ASP A 1 299 ? -33.409 -7.308 -9.202 1.00 60.28 299 ASP A N 1
ATOM 2340 C CA . ASP A 1 299 ? -32.471 -6.492 -8.422 1.00 60.28 299 ASP A CA 1
ATOM 2341 C C . ASP A 1 299 ? -31.693 -5.501 -9.299 1.00 60.28 299 ASP A C 1
ATOM 2343 O O . ASP A 1 299 ? -31.150 -5.862 -10.347 1.00 60.28 299 ASP A O 1
ATOM 2347 N N . THR A 1 300 ? -31.593 -4.244 -8.859 1.00 63.12 300 THR A N 1
ATOM 2348 C CA . THR A 1 300 ? -30.755 -3.227 -9.512 1.00 63.12 300 THR A CA 1
ATOM 2349 C C . THR A 1 300 ? -29.313 -3.358 -9.026 1.00 63.12 300 THR A C 1
ATOM 2351 O O . THR A 1 300 ? -28.981 -2.998 -7.898 1.00 63.12 300 THR A O 1
ATOM 2354 N N . LEU A 1 301 ? -28.438 -3.858 -9.893 1.00 58.16 301 LEU A N 1
ATOM 2355 C CA . LEU A 1 301 ? -27.003 -3.950 -9.671 1.00 58.16 301 LEU A CA 1
ATOM 2356 C C . LEU A 1 301 ? -26.333 -2.675 -10.186 1.00 58.16 301 LEU A C 1
ATOM 2358 O O . LEU A 1 301 ? -26.409 -2.343 -11.364 1.00 58.16 301 LEU A O 1
ATOM 2362 N N . HIS A 1 302 ? -25.644 -1.957 -9.308 1.00 56.28 302 HIS A N 1
ATOM 2363 C CA . HIS A 1 302 ? -24.804 -0.829 -9.701 1.00 56.28 302 HIS A CA 1
ATOM 2364 C C . HIS A 1 302 ? -23.422 -1.347 -10.097 1.00 56.28 302 HIS A C 1
ATOM 2366 O O . HIS A 1 302 ? -22.577 -1.585 -9.232 1.00 56.28 302 HIS A O 1
ATOM 2372 N N . ILE A 1 303 ? -23.210 -1.543 -11.397 1.00 57.75 303 ILE A N 1
ATOM 2373 C CA . ILE A 1 303 ? -21.971 -2.107 -11.936 1.00 57.75 303 ILE A CA 1
ATOM 2374 C C . ILE A 1 303 ? -21.085 -0.961 -12.421 1.00 57.75 303 ILE A C 1
ATOM 2376 O O . ILE A 1 303 ? -21.551 -0.009 -13.050 1.00 57.75 303 ILE A O 1
ATOM 2380 N N . HIS A 1 304 ? -19.795 -1.039 -12.098 1.00 58.09 304 HIS A N 1
ATOM 2381 C CA . HIS A 1 304 ? -18.798 -0.188 -12.725 1.00 58.09 304 HIS A CA 1
ATOM 2382 C C . HIS A 1 304 ? -18.511 -0.743 -14.121 1.00 58.09 304 HIS A C 1
ATOM 2384 O O . HIS A 1 304 ? -17.949 -1.828 -14.260 1.00 58.09 304 HIS A O 1
ATOM 2390 N N . VAL A 1 305 ? -18.959 -0.021 -15.142 1.00 57.53 305 VAL A N 1
ATOM 2391 C CA . VAL A 1 305 ? -18.633 -0.305 -16.535 1.00 57.53 305 VAL A CA 1
ATOM 2392 C C . VAL A 1 305 ? -17.696 0.802 -16.981 1.00 57.53 305 VAL A C 1
ATOM 2394 O O . VAL A 1 305 ? -18.141 1.929 -17.182 1.00 57.53 305 VAL A O 1
ATOM 2397 N N . ASP A 1 306 ? -16.405 0.498 -17.073 1.00 61.06 306 ASP A N 1
ATOM 2398 C CA . ASP A 1 306 ? -15.440 1.407 -17.680 1.00 61.06 306 ASP A CA 1
ATOM 2399 C C . ASP A 1 306 ? -15.676 1.423 -19.205 1.00 61.06 306 ASP A C 1
ATOM 2401 O O . ASP A 1 306 ? -15.495 0.384 -19.856 1.00 61.06 306 ASP A O 1
ATOM 2405 N N . PRO A 1 307 ? -16.124 2.554 -19.789 1.00 62.91 307 PRO A N 1
ATOM 2406 C CA . PRO A 1 307 ? -16.390 2.654 -21.220 1.00 62.91 307 PRO A CA 1
ATOM 2407 C C . PRO A 1 307 ? -15.158 2.333 -22.063 1.00 62.91 307 PRO A C 1
ATOM 2409 O O . PRO A 1 307 ? -15.297 1.768 -23.145 1.00 62.91 307 PRO A O 1
ATOM 2412 N N . GLU A 1 308 ? -13.961 2.645 -21.565 1.00 62.03 308 GLU A N 1
ATOM 2413 C CA . GLU A 1 308 ? -12.715 2.417 -22.286 1.00 62.03 308 GLU A CA 1
ATOM 2414 C C . GLU A 1 308 ? -12.323 0.940 -22.258 1.00 62.03 308 GLU A C 1
ATOM 2416 O O . GLU A 1 308 ? -11.980 0.371 -23.293 1.00 62.03 308 GLU A O 1
ATOM 2421 N N . LEU A 1 309 ? -12.472 0.272 -21.113 1.00 60.44 309 LEU A N 1
ATOM 2422 C CA . LEU A 1 309 ? -12.308 -1.178 -21.019 1.00 60.44 309 LEU A CA 1
ATOM 2423 C C . LEU A 1 309 ? -13.317 -1.919 -21.906 1.00 60.44 309 LEU A C 1
ATOM 2425 O O . LEU A 1 309 ? -12.958 -2.897 -22.564 1.00 60.44 309 LEU A O 1
ATOM 2429 N N . VAL A 1 310 ? -14.573 -1.463 -21.953 1.00 68.00 310 VAL A N 1
ATOM 2430 C CA . VAL A 1 310 ? -15.585 -2.015 -22.867 1.00 68.00 310 VAL A CA 1
ATOM 2431 C C . VAL A 1 310 ? -15.187 -1.778 -24.316 1.00 68.00 310 VAL A C 1
ATOM 2433 O O . VAL A 1 310 ? -15.274 -2.708 -25.112 1.00 68.00 310 VAL A O 1
ATOM 2436 N N . PHE A 1 311 ? -14.704 -0.585 -24.655 1.00 73.50 311 PHE A N 1
ATOM 2437 C CA . PHE A 1 311 ? -14.265 -0.250 -26.005 1.00 73.50 311 PHE A CA 1
ATOM 2438 C C . PHE A 1 311 ? -13.033 -1.060 -26.431 1.00 73.50 311 PHE A C 1
ATOM 2440 O O . PHE A 1 311 ? -13.026 -1.647 -27.509 1.00 73.50 311 PHE A O 1
ATOM 2447 N N . ARG A 1 312 ? -12.028 -1.205 -25.561 1.00 62.94 312 ARG A N 1
ATOM 2448 C CA . ARG A 1 312 ? -10.848 -2.060 -25.775 1.00 62.94 312 ARG A CA 1
ATOM 2449 C C . ARG A 1 312 ? -11.231 -3.528 -25.934 1.00 62.94 312 ARG A C 1
ATOM 2451 O O . ARG A 1 312 ? -10.726 -4.202 -26.830 1.00 62.94 312 ARG A O 1
ATOM 2458 N N . ARG A 1 313 ? -12.151 -4.034 -25.106 1.00 67.56 313 ARG A N 1
ATOM 2459 C CA . ARG A 1 313 ? -12.688 -5.398 -25.242 1.00 67.56 313 ARG A CA 1
ATOM 2460 C C . ARG A 1 313 ? -13.484 -5.555 -26.534 1.00 67.56 313 ARG A C 1
ATOM 2462 O O . ARG A 1 313 ? -13.327 -6.574 -27.194 1.00 67.56 313 ARG A O 1
ATOM 2469 N N . ALA A 1 314 ? -14.271 -4.557 -26.929 1.00 68.12 314 ALA A N 1
ATOM 2470 C CA . ALA A 1 314 ? -14.999 -4.546 -28.194 1.00 68.12 314 ALA A CA 1
ATOM 2471 C C . ALA A 1 314 ? -14.045 -4.546 -29.400 1.00 68.12 314 ALA A C 1
ATOM 2473 O O . ALA A 1 314 ? -14.249 -5.339 -30.309 1.00 68.12 314 ALA A O 1
ATOM 2474 N N . LEU A 1 315 ? -12.966 -3.756 -29.365 1.00 68.00 315 LEU A N 1
ATOM 2475 C CA . LEU A 1 315 ? -11.890 -3.744 -30.367 1.00 68.00 315 LEU A CA 1
ATOM 2476 C C . LEU A 1 315 ? -11.132 -5.073 -30.439 1.00 68.00 315 LEU A C 1
ATOM 2478 O O . LEU A 1 315 ? -10.801 -5.564 -31.515 1.00 68.00 315 LEU A O 1
ATOM 2482 N N . THR A 1 316 ? -10.859 -5.685 -29.289 1.00 67.94 316 THR A N 1
ATOM 2483 C CA . THR A 1 316 ? -10.201 -6.997 -29.230 1.00 67.94 316 THR A CA 1
ATOM 2484 C C . THR A 1 316 ? -11.122 -8.086 -29.791 1.00 67.94 316 THR A C 1
ATOM 2486 O O . THR A 1 316 ? -10.679 -8.956 -30.541 1.00 67.94 316 THR A O 1
ATOM 2489 N N . LEU A 1 317 ? -12.423 -8.016 -29.483 1.00 62.44 317 LEU A N 1
ATOM 2490 C CA . LEU A 1 317 ? -13.453 -8.913 -30.013 1.00 62.44 317 LEU A CA 1
ATOM 2491 C C . LEU A 1 317 ? -13.717 -8.695 -31.507 1.00 62.44 317 LEU A C 1
ATOM 2493 O O . LEU A 1 317 ? -13.974 -9.666 -32.214 1.00 62.44 317 LEU A O 1
ATOM 2497 N N . SER A 1 318 ? -13.648 -7.458 -32.005 1.00 64.81 318 SER A N 1
ATOM 2498 C CA . SER A 1 318 ? -13.771 -7.178 -33.437 1.00 64.81 318 SER A CA 1
ATOM 2499 C C . SER A 1 318 ? -12.539 -7.662 -34.197 1.00 64.81 318 SER A C 1
ATOM 2501 O O . SER A 1 318 ? -12.680 -8.238 -35.266 1.00 64.81 318 SER A O 1
ATOM 2503 N N . SER A 1 319 ? -11.347 -7.540 -33.609 1.00 58.91 319 SER A N 1
ATOM 2504 C CA . SER A 1 319 ? -10.093 -8.028 -34.205 1.00 58.91 319 SER A CA 1
ATOM 2505 C C . SER A 1 319 ? -9.992 -9.559 -34.253 1.00 58.91 319 SER A C 1
ATOM 2507 O O . SER A 1 319 ? -9.241 -10.105 -35.055 1.00 58.91 319 SER A O 1
ATOM 2509 N N . SER A 1 320 ? -10.734 -10.267 -33.396 1.00 60.00 320 SER A N 1
ATOM 2510 C CA . SER A 1 320 ? -10.766 -11.738 -33.338 1.00 60.00 320 SER A CA 1
ATOM 2511 C C . SER A 1 320 ? -11.920 -12.359 -34.133 1.00 60.00 320 SER A C 1
ATOM 2513 O O . SER A 1 320 ? -11.982 -13.580 -34.275 1.00 60.00 320 SER A O 1
ATOM 2515 N N . ARG A 1 321 ? -12.813 -11.540 -34.703 1.00 53.97 321 ARG A N 1
ATOM 2516 C CA . ARG A 1 321 ? -13.813 -11.987 -35.676 1.00 53.97 321 ARG A CA 1
ATOM 2517 C C . ARG A 1 321 ? -13.278 -11.733 -37.081 1.00 53.97 321 ARG A C 1
ATOM 2519 O O . ARG A 1 321 ? -13.092 -10.595 -37.482 1.00 53.97 321 ARG A O 1
ATOM 2526 N N . SER A 1 322 ? -13.112 -12.790 -37.872 1.00 51.97 322 SER A N 1
ATOM 2527 C CA . SER A 1 322 ? -12.750 -12.734 -39.305 1.00 51.97 322 SER A CA 1
ATOM 2528 C C . SER A 1 322 ? -13.840 -12.114 -40.200 1.00 51.97 322 SER A C 1
ATOM 2530 O O . SER A 1 322 ? -13.829 -12.282 -41.414 1.00 51.97 322 SER A O 1
ATOM 2532 N N . CYS A 1 323 ? -14.826 -11.456 -39.601 1.00 48.34 323 CYS A N 1
ATOM 2533 C CA . CYS A 1 323 ? -16.041 -10.960 -40.216 1.00 48.34 323 CYS A CA 1
ATOM 2534 C C . CYS A 1 323 ? -16.175 -9.504 -39.762 1.00 48.34 323 CYS A C 1
ATOM 2536 O O . CYS A 1 323 ? -16.323 -9.240 -38.569 1.00 48.34 323 CYS A O 1
ATOM 2538 N N . ASN A 1 324 ? -16.089 -8.599 -40.740 1.00 49.34 324 ASN A N 1
ATOM 2539 C CA . ASN A 1 324 ? -16.142 -7.135 -40.655 1.00 49.34 324 ASN A CA 1
ATOM 2540 C C . ASN A 1 324 ? -14.773 -6.465 -40.493 1.00 49.34 324 ASN A C 1
ATOM 2542 O O . ASN A 1 324 ? -14.441 -5.860 -39.474 1.00 49.34 324 ASN A O 1
ATOM 2546 N N . ASN A 1 325 ? -13.995 -6.537 -41.573 1.00 44.66 325 ASN A N 1
ATOM 2547 C CA . ASN A 1 325 ? -12.925 -5.582 -41.821 1.00 44.66 325 ASN A CA 1
ATOM 2548 C C . ASN A 1 325 ? -13.570 -4.187 -41.937 1.00 44.66 325 ASN A C 1
ATOM 2550 O O . ASN A 1 325 ? -14.546 -4.033 -42.663 1.00 44.66 325 ASN A O 1
ATOM 2554 N N . VAL A 1 326 ? -13.062 -3.165 -41.243 1.00 49.22 326 VAL A N 1
ATOM 2555 C CA . VAL A 1 326 ? -13.662 -1.806 -41.225 1.00 49.22 326 VAL A CA 1
ATOM 2556 C C . VAL A 1 326 ? -13.794 -1.208 -42.639 1.00 49.22 3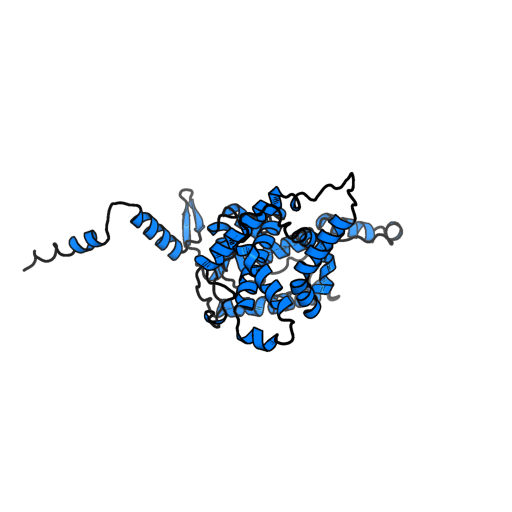26 VAL A C 1
ATOM 2558 O O . VAL A 1 326 ? -14.656 -0.370 -42.888 1.00 49.22 326 VAL A O 1
ATOM 2561 N N . GLN A 1 327 ? -13.006 -1.714 -43.590 1.00 48.16 327 GLN A N 1
ATOM 2562 C CA . GLN A 1 327 ? -13.094 -1.380 -45.010 1.00 48.16 327 GLN A CA 1
ATOM 2563 C C . GLN A 1 327 ? -14.374 -1.873 -45.710 1.00 48.16 327 GLN A C 1
ATOM 2565 O O . GLN A 1 327 ? -14.784 -1.237 -46.674 1.00 48.16 327 GLN A O 1
ATOM 2570 N N . SER A 1 328 ? -15.032 -2.949 -45.253 1.00 44.38 328 SER A N 1
ATOM 2571 C CA . SER A 1 328 ? -16.265 -3.435 -45.900 1.00 44.38 328 SER A CA 1
ATOM 2572 C C . SER A 1 328 ? -17.478 -2.567 -45.564 1.00 44.38 328 SER A C 1
ATOM 2574 O O . SER A 1 328 ? -18.331 -2.361 -46.411 1.00 44.38 328 SER A O 1
ATOM 2576 N N . VAL A 1 329 ? -17.514 -1.964 -44.371 1.00 46.84 329 VAL A N 1
ATOM 2577 C CA . VAL A 1 329 ? -18.604 -1.053 -43.965 1.00 46.84 329 VAL A CA 1
ATOM 2578 C C . VAL A 1 329 ? -18.529 0.288 -44.709 1.00 46.84 329 VAL A C 1
ATOM 2580 O O . VAL A 1 329 ? -19.535 0.966 -44.872 1.00 46.84 329 VAL A O 1
ATOM 2583 N N . SER A 1 330 ? -17.342 0.680 -45.183 1.00 42.28 330 SER A N 1
ATOM 2584 C CA . SER A 1 330 ? -17.170 1.900 -45.988 1.00 42.28 330 SER A CA 1
ATOM 2585 C C . SER A 1 330 ? -17.621 1.728 -47.443 1.00 42.28 330 SER A C 1
ATOM 2587 O O . SER A 1 330 ? -17.903 2.725 -48.098 1.00 42.28 330 SER A O 1
ATOM 2589 N N . ALA A 1 331 ? -17.675 0.489 -47.944 1.00 41.84 331 ALA A N 1
ATOM 2590 C CA . ALA A 1 331 ? -18.135 0.187 -49.298 1.00 41.84 331 ALA A CA 1
ATOM 2591 C C . ALA A 1 331 ? -19.671 0.145 -49.381 1.00 41.84 331 ALA A C 1
ATOM 2593 O O . ALA A 1 331 ? -20.233 0.660 -50.339 1.00 41.84 331 ALA A O 1
ATOM 2594 N N . ASP A 1 332 ? -20.344 -0.350 -48.337 1.00 39.91 332 ASP A N 1
ATOM 2595 C CA . ASP A 1 332 ? -21.812 -0.461 -48.307 1.00 39.91 332 ASP A CA 1
ATOM 2596 C C . ASP A 1 332 ? -22.538 0.894 -48.155 1.00 39.91 332 ASP A C 1
ATOM 2598 O O . ASP A 1 332 ? -23.745 0.971 -48.342 1.00 39.91 332 ASP A O 1
ATOM 2602 N N . ILE A 1 333 ? -21.825 1.980 -47.825 1.00 47.00 333 ILE A N 1
ATOM 2603 C CA . ILE A 1 333 ? -22.401 3.339 -47.732 1.00 47.00 333 ILE A CA 1
ATOM 2604 C C . ILE A 1 333 ? -22.278 4.097 -49.068 1.00 47.00 333 ILE A C 1
ATOM 2606 O O . ILE A 1 333 ? -22.949 5.106 -49.268 1.00 47.00 333 ILE A O 1
ATOM 2610 N N . ALA A 1 334 ? -21.437 3.623 -49.993 1.00 43.03 334 ALA A N 1
ATOM 2611 C CA . ALA A 1 334 ? -21.204 4.287 -51.275 1.00 43.03 334 ALA A CA 1
ATOM 2612 C C . ALA A 1 334 ? -22.165 3.842 -52.394 1.00 43.03 334 ALA A C 1
ATOM 2614 O O . ALA A 1 334 ? -22.213 4.512 -53.420 1.00 43.03 334 ALA A O 1
ATOM 2615 N N . ASP A 1 335 ? -22.921 2.754 -52.204 1.00 40.38 335 ASP A N 1
ATOM 2616 C CA . ASP A 1 335 ? -23.800 2.182 -53.244 1.00 40.38 335 ASP A CA 1
ATOM 2617 C C . ASP A 1 335 ? -25.274 2.635 -53.124 1.00 40.38 335 ASP A C 1
ATOM 2619 O O . ASP A 1 335 ? -26.068 2.421 -54.031 1.00 40.38 335 ASP A O 1
ATOM 2623 N N . ASP A 1 336 ? -25.641 3.328 -52.037 1.00 44.41 336 ASP A N 1
ATOM 2624 C CA . ASP A 1 336 ? -27.018 3.795 -51.772 1.00 44.41 336 ASP A CA 1
ATOM 2625 C C . ASP A 1 336 ? -27.281 5.253 -52.223 1.00 44.41 336 ASP A C 1
ATOM 2627 O O . ASP A 1 336 ? -28.333 5.824 -51.927 1.00 44.41 336 ASP A O 1
ATOM 2631 N N . THR A 1 337 ? -26.343 5.895 -52.936 1.00 46.12 337 THR A N 1
ATOM 2632 C CA . THR A 1 337 ? -26.489 7.300 -53.381 1.00 46.12 337 THR A CA 1
ATOM 2633 C C . THR A 1 337 ? -26.847 7.512 -54.856 1.00 46.12 337 THR A C 1
ATOM 2635 O O . THR A 1 337 ? -27.044 8.663 -55.234 1.00 46.12 337 THR A O 1
ATOM 2638 N N . ASP A 1 338 ? -27.024 6.460 -55.665 1.00 43.66 338 ASP A N 1
ATOM 2639 C CA . ASP A 1 338 ? -27.308 6.587 -57.113 1.00 43.66 338 ASP A CA 1
ATOM 2640 C C . ASP A 1 338 ? -28.748 6.209 -57.544 1.00 43.66 338 ASP A C 1
ATOM 2642 O O . ASP A 1 338 ? -29.012 6.008 -58.728 1.00 43.66 338 ASP A O 1
ATOM 2646 N N . GLU A 1 339 ? -29.723 6.196 -56.625 1.00 42.00 339 GLU A N 1
ATOM 2647 C CA . GLU A 1 339 ? -31.155 6.025 -56.958 1.00 42.00 339 GLU A CA 1
ATOM 2648 C C . GLU A 1 339 ? -32.066 7.181 -56.487 1.00 42.00 339 GLU A C 1
ATOM 2650 O O . GLU A 1 339 ? -33.229 6.969 -56.167 1.00 42.00 339 GLU A O 1
ATOM 2655 N N . ILE A 1 340 ? -31.603 8.440 -56.473 1.00 44.62 340 ILE A N 1
ATOM 2656 C CA . ILE A 1 340 ? -32.514 9.609 -56.487 1.00 44.62 340 ILE A CA 1
ATOM 2657 C C . ILE A 1 340 ? -31.908 10.745 -57.327 1.00 44.62 340 ILE A C 1
ATOM 2659 O O . ILE A 1 340 ? -31.244 11.635 -56.796 1.00 44.62 340 ILE A O 1
ATOM 2663 N N . SER A 1 341 ? -32.169 10.730 -58.638 1.00 36.06 341 SER A N 1
ATOM 2664 C CA . SER A 1 341 ? -32.116 11.902 -59.532 1.00 36.06 341 SER A CA 1
ATOM 2665 C C . SER A 1 341 ? -32.794 11.596 -60.864 1.00 36.06 341 SER A C 1
ATOM 2667 O O . SER A 1 341 ? -32.142 10.936 -61.703 1.00 36.06 341 SER A O 1
#

Secondary structure (DSSP, 8-state):
--HHHHHHHHHHHHH-HHHHTT------HHHHHHHHHHHHHHHHGGGTHHHHHHHTSSS-HHHHHHHHTTSSHHHHHHHHHHHHHHHHHHHHHHHHH-HHHHHHTTTS-HHHHHHHHHHHHHHHH-SS-TT----TTTTHHHHHGGG-HHHHT-HHHHHHHHHHHHHHHHHHHHHHHHH----TT----TTSSHHHHHHHHHHHHHHHHHHHHTS--TT-TTT--SS-B-TTT-PBPPHHHHHHHHTHHHHHHHHHHHHHHHHSSTT-SS-TTSPPPP-----GGGTSPPEEEE-TTS-EEEE---HHHHHHHHHHHHHT-SS--HHHHHHTTSSSSSS--

pLDDT: mean 72.33, std 18.0, range [26.16, 94.69]

Organism: Mytilus edulis (NCBI:txid6550)